Protein 4ZV5 (pdb70)

Organism: Mouse mammary tumor virus (strain C3H) (NCBI:txid11759)

Foldseek 3Di:
DDDPCVCQVVQLVVLQVLQVVVVDGDDSVLSSLLVVLLCVQPVCPVVPHDLALVVLVVSVVSSVVVCVVPNPVVHDPCNVVSSVSSNVSRD/DPDPCPCLVVQLVVLQVLQVVVVDHDPSVLSSLLVVLLCVQPVCCVVPHDLAQVSLVVSVVSSVVCCVVPNPVVHDPCNVVSSVVSNVSRD

Structure (mmCIF, N/CA/C/O backbone):
data_4ZV5
#
_entry.id   4ZV5
#
_cell.length_a   61.927
_cell.length_b   61.927
_cell.length_c   90.054
_cell.angle_alpha   90.000
_cell.angle_beta   90.000
_cell.angle_gamma   120.000
#
_symmetry.space_group_name_H-M   'P 31 2 1'
#
loop_
_entity.id
_entity.type
_entity.pdbx_description
1 polymer 'Matrix protein p10'
2 non-polymer 'MYRISTIC ACID'
3 water water
#
loop_
_atom_site.group_PDB
_atom_site.id
_atom_site.type_symbol
_atom_site.label_atom_id
_atom_site.label_alt_id
_atom_site.label_comp_id
_atom_site.label_asym_id
_atom_site.label_entity_id
_atom_site.label_seq_id
_atom_site.pdbx_PDB_ins_code
_atom_site.Cartn_x
_atom_site.Cartn_y
_atom_site.Cartn_z
_atom_site.occupancy
_atom_site.B_iso_or_equiv
_atom_site.auth_seq_id
_atom_site.auth_comp_id
_atom_site.auth_asym_id
_atom_site.auth_atom_id
_atom_site.pdbx_PDB_model_num
ATOM 1 N N . GLY A 1 1 ? 15.177 3.771 30.973 1.00 31.84 2 GLY A N 1
ATOM 2 C CA . GLY A 1 1 ? 14.017 3.033 30.387 1.00 33.47 2 GLY A CA 1
ATOM 3 C C . GLY A 1 1 ? 12.847 3.180 31.336 1.00 33.18 2 GLY A C 1
ATOM 4 O O . GLY A 1 1 ? 13.025 3.132 32.556 1.00 35.29 2 GLY A O 1
ATOM 5 N N . VAL A 1 2 ? 11.651 3.405 30.801 1.00 34.96 3 VAL A N 1
ATOM 6 C CA . VAL A 1 2 ? 10.513 3.690 31.684 1.00 37.89 3 VAL A CA 1
ATOM 7 C C . VAL A 1 2 ? 9.907 2.434 32.290 1.00 41.42 3 VAL A C 1
ATOM 8 O O . VAL A 1 2 ? 10.057 1.332 31.752 1.00 40.74 3 VAL A O 1
ATOM 12 N N . SER A 1 3 ? 9.227 2.641 33.414 1.00 40.85 4 SER A N 1
ATOM 13 C CA . SER A 1 3 ? 8.654 1.589 34.228 1.00 41.90 4 SER A CA 1
ATOM 14 C C . SER A 1 3 ? 7.971 2.359 35.348 1.00 41.58 4 SER A C 1
ATOM 15 O O . SER A 1 3 ? 8.645 2.943 36.200 1.00 39.20 4 SER A O 1
ATOM 18 N N . GLY A 1 4 ? 6.640 2.407 35.324 1.00 41.40 5 GLY A N 1
ATOM 19 C CA . GLY A 1 4 ? 5.863 3.025 36.404 1.00 41.28 5 GLY A CA 1
ATOM 20 C C . GLY A 1 4 ? 6.205 4.487 36.652 1.00 39.86 5 GLY A C 1
ATOM 21 O O . GLY A 1 4 ? 6.141 5.312 35.735 1.00 40.85 5 GLY A O 1
ATOM 22 N N . SER A 1 5 ? 6.576 4.788 37.895 1.00 35.42 6 SER A N 1
ATOM 23 C CA . SER A 1 5 ? 6.962 6.144 38.319 1.00 34.24 6 SER A CA 1
ATOM 24 C C . SER A 1 5 ? 8.443 6.523 38.075 1.00 31.90 6 SER A C 1
ATOM 25 O O . SER A 1 5 ? 8.882 7.619 38.501 1.00 31.31 6 SER A O 1
ATOM 27 N N . LYS A 1 6 ? 9.222 5.641 37.435 1.00 30.60 7 LYS A N 1
ATOM 28 C CA . LYS A 1 6 ? 10.663 5.914 37.211 1.00 27.75 7 LYS A CA 1
ATOM 29 C C . LYS A 1 6 ? 10.779 7.101 36.270 1.00 26.06 7 LYS A C 1
ATOM 30 O O . LYS A 1 6 ? 10.088 7.121 35.257 1.00 23.26 7 LYS A O 1
ATOM 36 N N . GLY A 1 7 ? 11.617 8.071 36.637 1.00 22.31 8 GLY A N 1
ATOM 37 C CA . GLY A 1 7 ? 11.788 9.283 35.845 1.00 22.13 8 GLY A CA 1
ATOM 38 C C . GLY A 1 7 ? 10.766 10.379 36.067 1.00 21.13 8 GLY A C 1
ATOM 39 O O . GLY A 1 7 ? 10.968 11.517 35.608 1.00 18.55 8 GLY A O 1
ATOM 40 N N . GLN A 1 8 ? 9.681 10.080 36.783 1.00 20.02 9 GLN A N 1
ATOM 41 C CA . GLN A 1 8 ? 8.599 11.036 36.936 1.00 20.23 9 GLN A CA 1
ATOM 42 C C . GLN A 1 8 ? 8.996 12.361 37.638 1.00 19.77 9 GLN A C 1
ATOM 43 O O . GLN A 1 8 ? 8.663 13.458 37.184 1.00 19.63 9 GLN A O 1
ATOM 49 N N . LYS A 1 9 ? 9.748 12.275 38.736 1.00 19.28 10 LYS A N 1
ATOM 50 C CA . LYS A 1 9 ? 10.159 13.471 39.438 1.00 19.28 10 LYS A CA 1
ATOM 51 C C . LYS A 1 9 ? 11.001 14.400 38.529 1.00 18.05 10 LYS A C 1
ATOM 52 O O . LYS A 1 9 ? 10.845 15.634 38.542 1.00 20.21 10 LYS A O 1
ATOM 58 N N . LEU A 1 10 ? 11.901 13.796 37.791 1.00 16.70 11 LEU A N 1
ATOM 59 C CA . LEU A 1 10 ? 12.827 14.573 36.964 1.00 17.89 11 LEU A CA 1
ATOM 60 C C . LEU A 1 10 ? 12.057 15.170 35.782 1.00 18.59 11 LEU A C 1
ATOM 61 O O . LEU A 1 10 ? 12.191 16.360 35.495 1.00 17.93 11 LEU A O 1
ATOM 66 N N . PHE A 1 11 ? 11.239 14.348 35.113 1.00 19.19 12 PHE A N 1
ATOM 67 C CA . PHE A 1 11 ? 10.398 14.892 34.032 1.00 19.19 12 PHE A CA 1
ATOM 68 C C . PHE A 1 11 ? 9.533 16.069 34.461 1.00 19.89 12 PHE A C 1
ATOM 69 O O . PHE A 1 11 ? 9.534 17.131 33.794 1.00 18.85 12 PHE A O 1
ATOM 77 N N . VAL A 1 12 ? 8.752 15.876 35.526 1.00 17.41 13 VAL A N 1
ATOM 78 C CA . VAL A 1 12 ? 7.931 16.934 36.078 1.00 18.47 13 VAL A CA 1
ATOM 79 C C . VAL A 1 12 ? 8.784 18.174 36.369 1.00 19.64 13 VAL A C 1
ATOM 80 O O . VAL A 1 12 ? 8.369 19.278 36.063 1.00 19.25 13 VAL A O 1
ATOM 84 N N . SER A 1 13 ? 9.970 18.000 36.969 1.00 19.17 14 SER A N 1
ATOM 85 C CA . SER A 1 13 ? 10.751 19.171 37.338 1.00 19.72 14 SER A CA 1
ATOM 86 C C . SER A 1 13 ? 11.233 19.953 36.116 1.00 17.81 14 SER A C 1
ATOM 87 O O . SER A 1 13 ? 11.196 21.183 36.134 1.00 19.45 14 SER A O 1
ATOM 90 N N . VAL A 1 14 ? 11.612 19.237 35.059 1.00 17.18 15 VAL A N 1
ATOM 91 C CA . VAL A 1 14 ? 12.015 19.906 33.831 1.00 17.91 15 VAL A CA 1
ATOM 92 C C . VAL A 1 14 ? 10.824 20.558 33.119 1.00 17.95 15 VAL A C 1
ATOM 93 O O . VAL A 1 14 ? 10.882 21.729 32.698 1.00 17.92 15 VAL A O 1
ATOM 97 N N . LEU A 1 15 ? 9.697 19.856 33.075 1.00 17.68 16 LEU A N 1
ATOM 98 C CA . LEU A 1 15 ? 8.512 20.398 32.447 1.00 18.56 16 LEU A CA 1
ATOM 99 C C . LEU A 1 15 ? 8.078 21.716 33.120 1.00 19.43 16 LEU A C 1
ATOM 100 O O . LEU A 1 15 ? 7.829 22.712 32.460 1.00 19.10 16 LEU A O 1
ATOM 105 N N . GLN A 1 16 ? 8.041 21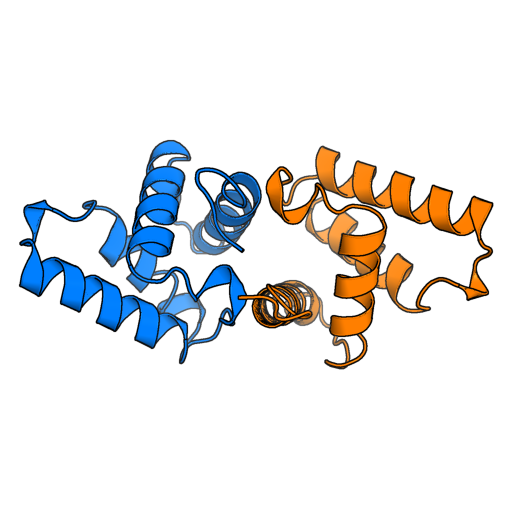.721 34.457 1.00 19.24 17 GLN A N 1
ATOM 106 C CA . GLN A 1 16 ? 7.598 22.879 35.224 1.00 20.32 17 GLN A CA 1
ATOM 107 C C . GLN A 1 16 ? 8.540 24.042 34.992 1.00 18.42 17 GLN A C 1
ATOM 108 O O . GLN A 1 16 ? 8.097 25.183 34.869 1.00 21.49 17 GLN A O 1
ATOM 114 N N . ARG A 1 17 ? 9.832 23.741 34.910 1.00 19.77 18 ARG A N 1
ATOM 115 C CA . ARG A 1 17 ? 10.822 24.775 34.711 1.00 20.56 18 ARG A CA 1
ATOM 116 C C . ARG A 1 17 ? 10.555 25.427 33.350 1.00 22.50 18 ARG A C 1
ATOM 117 O O . ARG A 1 17 ? 10.495 26.658 33.232 1.00 23.04 18 ARG A O 1
ATOM 125 N N . LEU A 1 18 ? 10.359 24.597 32.332 1.00 20.72 19 LEU A N 1
ATOM 126 C CA . LEU A 1 18 ? 10.194 25.129 30.965 1.00 20.84 19 LEU A CA 1
ATOM 127 C C . LEU A 1 18 ? 8.940 25.956 30.776 1.00 21.27 19 LEU A C 1
ATOM 128 O O . LEU A 1 18 ? 8.989 27.033 30.172 1.00 23.14 19 LEU A O 1
ATOM 133 N N . LEU A 1 19 ? 7.835 25.495 31.322 1.00 20.23 20 LEU A N 1
ATOM 134 C CA . LEU A 1 19 ? 6.570 26.175 31.150 1.00 21.23 20 LEU A CA 1
ATOM 135 C C . LEU A 1 19 ? 6.501 27.436 31.961 1.00 23.63 20 LEU A C 1
ATOM 136 O O . LEU A 1 19 ? 5.942 28.448 31.476 1.00 23.53 20 LEU A O 1
ATOM 141 N N . SER A 1 20 ? 7.094 27.399 33.165 1.00 24.02 21 SER A N 1
ATOM 142 C CA . SER A 1 20 ? 7.037 28.539 34.087 1.00 25.67 21 SER A CA 1
ATOM 143 C C . SER A 1 20 ? 7.733 29.744 33.512 1.00 27.77 21 SER A C 1
ATOM 144 O O . SER A 1 20 ? 7.298 30.872 33.738 1.00 27.98 21 SER A O 1
ATOM 147 N N . GLU A 1 21 ? 8.786 29.508 32.740 1.00 27.67 22 GLU A N 1
ATOM 148 C CA . GLU A 1 21 ? 9.519 30.594 32.117 1.00 28.49 22 GLU A CA 1
ATOM 149 C C . GLU A 1 21 ? 8.703 31.332 31.057 1.00 29.16 22 GLU A C 1
ATOM 150 O O . GLU A 1 21 ? 9.080 32.442 30.676 1.00 28.63 22 GLU A O 1
ATOM 156 N N . ARG A 1 22 ? 7.606 30.721 30.598 1.00 27.51 23 ARG A N 1
ATOM 157 C CA A ARG A 1 22 ? 6.691 31.341 29.623 0.50 28.27 23 ARG A CA 1
ATOM 158 C CA B ARG A 1 22 ? 6.705 31.366 29.628 0.50 28.52 23 ARG A CA 1
ATOM 159 C C . ARG A 1 22 ? 5.433 31.862 30.322 1.00 27.11 23 ARG A C 1
ATOM 160 O O . ARG A 1 22 ? 4.470 32.258 29.652 1.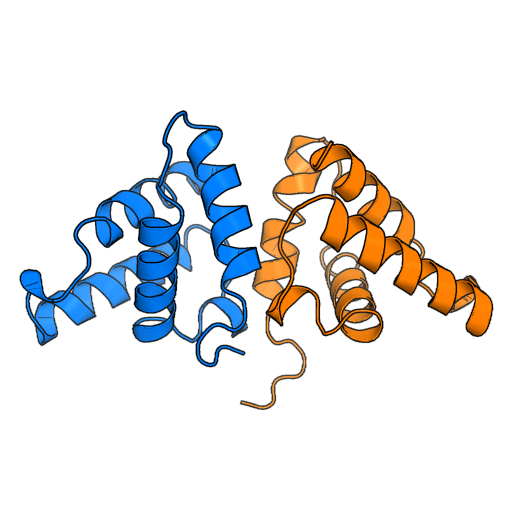00 28.70 23 ARG A O 1
ATOM 175 N N . GLY A 1 23 ? 5.425 31.808 31.656 1.00 25.52 24 GLY A N 1
ATOM 176 C CA . GLY A 1 23 ? 4.309 32.270 32.498 1.00 25.43 24 GLY A CA 1
ATOM 177 C C . GLY A 1 23 ? 3.157 31.301 32.616 1.00 25.71 24 GLY A C 1
ATOM 178 O O . GLY A 1 23 ? 2.034 31.676 32.969 1.00 25.75 24 GLY A O 1
ATOM 179 N N . LEU A 1 24 ? 3.406 30.034 32.273 1.00 24.34 25 LEU A N 1
ATOM 180 C CA . LEU A 1 24 ? 2.364 29.039 32.359 1.00 24.87 25 LEU A CA 1
ATOM 181 C C . LEU A 1 24 ? 2.752 28.022 33.435 1.00 25.16 25 LEU A C 1
ATOM 182 O O . LEU A 1 24 ? 3.879 27.532 33.479 1.00 27.62 25 LEU A O 1
ATOM 187 N N . HIS A 1 25 ? 1.837 27.822 34.365 1.00 22.32 26 HIS A N 1
ATOM 188 C CA . HIS A 1 25 ? 2.081 26.938 35.491 1.00 22.30 26 HIS A CA 1
ATOM 189 C C . HIS A 1 25 ? 1.167 25.778 35.433 1.00 21.37 26 HIS A C 1
ATOM 190 O O . HIS A 1 25 ? -0.004 25.889 35.065 1.00 20.47 26 HIS A O 1
ATOM 197 N N . VAL A 1 26 ? 1.735 24.614 35.767 1.00 21.25 27 VAL A N 1
ATOM 198 C CA . VAL A 1 26 ? 0.982 23.390 35.790 1.00 22.46 27 VAL A CA 1
ATOM 199 C C . VAL A 1 26 ? 1.080 22.826 37.204 1.00 21.17 27 VAL A C 1
ATOM 200 O O . VAL A 1 26 ? 2.173 22.839 37.796 1.00 23.47 27 VAL A O 1
ATOM 204 N N . LYS A 1 27 ? -0.063 22.425 37.740 1.00 19.27 28 LYS A N 1
ATOM 205 C CA . LYS A 1 27 ? -0.087 21.636 38.995 1.00 19.35 28 LYS A CA 1
ATOM 206 C C . LYS A 1 27 ? 0.819 20.413 38.887 1.00 19.90 28 LYS A C 1
ATOM 207 O O . LYS A 1 27 ? 0.862 19.707 37.888 1.00 19.40 28 LYS A O 1
ATOM 213 N N . GLU A 1 28 ? 1.519 20.110 39.974 1.00 19.56 29 GLU A N 1
ATOM 214 C CA . GLU A 1 28 ? 2.288 18.875 39.980 1.00 17.85 29 GLU A CA 1
ATOM 215 C C . GLU A 1 28 ? 1.432 17.656 39.619 1.00 17.89 29 GLU A C 1
ATOM 216 O O . GLU A 1 28 ? 1.859 16.848 38.819 1.00 17.46 29 GLU A O 1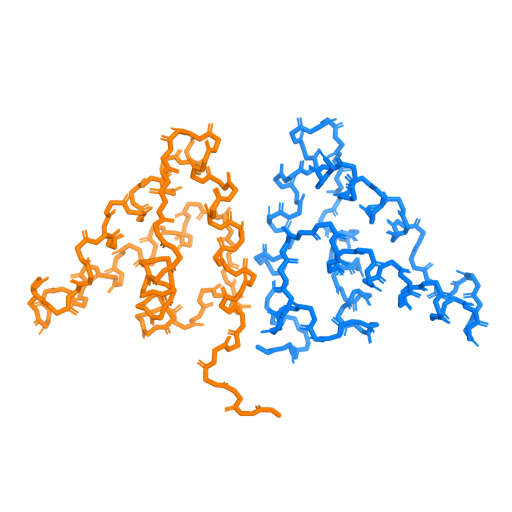
ATOM 222 N N . SER A 1 29 ? 0.224 17.515 40.178 1.00 18.67 30 SER A N 1
ATOM 223 C CA . SER A 1 29 ? -0.629 16.345 39.875 1.00 20.63 30 SER A CA 1
ATOM 224 C C . SER A 1 29 ? -0.958 16.263 38.371 1.00 19.35 30 SER A C 1
ATOM 225 O O . SER A 1 29 ? -0.946 15.191 37.748 1.00 21.27 30 SER A O 1
ATOM 228 N N . SER A 1 30 ? -1.147 17.431 37.756 1.00 19.03 31 SER A N 1
ATOM 229 C CA . SER A 1 30 ? -1.448 17.442 36.310 1.00 18.60 31 SER A CA 1
ATOM 230 C C . SER A 1 30 ? -0.219 17.080 35.502 1.00 16.60 31 SER A C 1
ATOM 231 O O . SER A 1 30 ? -0.324 16.429 34.447 1.00 17.51 31 SER A O 1
ATOM 234 N N . ALA A 1 31 ? 0.959 17.534 35.960 1.00 16.14 32 ALA A N 1
ATOM 235 C CA . ALA A 1 31 ? 2.175 17.211 35.263 1.00 16.76 32 ALA A CA 1
ATOM 236 C C . ALA A 1 31 ? 2.491 15.718 35.369 1.00 16.26 32 ALA A C 1
ATOM 237 O O . ALA A 1 31 ? 2.981 15.128 34.414 1.00 16.49 32 ALA A O 1
ATOM 239 N N . ILE A 1 32 ? 2.175 15.113 36.522 1.00 16.86 33 ILE A N 1
ATOM 240 C CA . ILE A 1 32 ? 2.352 13.648 36.675 1.00 16.48 33 ILE A CA 1
ATOM 241 C C . ILE A 1 32 ? 1.448 12.871 35.709 1.00 16.45 33 ILE A C 1
ATOM 242 O O . ILE A 1 32 ? 1.898 11.958 34.988 1.00 15.58 33 ILE A O 1
ATOM 247 N N . GLU A 1 33 ? 0.197 13.280 35.651 1.00 16.43 34 GLU A N 1
ATOM 248 C CA . GLU A 1 33 ? -0.743 12.631 34.742 1.00 17.83 34 GLU A CA 1
ATOM 249 C C . GLU A 1 33 ? -0.266 12.778 33.294 1.00 17.28 34 GLU A C 1
ATOM 250 O O . GLU A 1 33 ? -0.358 11.856 32.474 1.00 18.94 34 GLU A O 1
ATOM 256 N N . PHE A 1 34 ? 0.248 13.956 32.950 1.00 16.35 35 PHE A N 1
ATOM 257 C CA . PHE A 1 34 ? 0.812 14.129 31.614 1.00 16.19 35 PHE A CA 1
ATOM 258 C C . PHE A 1 34 ? 1.988 13.165 31.334 1.00 16.14 35 PHE A C 1
ATOM 259 O O . PHE A 1 34 ? 2.074 12.505 30.286 1.00 16.06 35 PHE A O 1
ATOM 267 N N . TYR A 1 35 ? 2.927 13.083 32.272 1.00 15.98 36 TYR A N 1
ATOM 268 C CA . TYR A 1 35 ? 4.017 12.145 32.149 1.00 16.09 36 TYR A CA 1
ATOM 269 C C . TYR A 1 35 ? 3.548 10.710 31.932 1.00 15.45 36 TYR A C 1
ATOM 270 O O . TYR A 1 35 ? 4.013 10.035 31.003 1.00 14.75 36 TYR A O 1
ATOM 279 N N . GLN A 1 36 ? 2.628 10.278 32.792 1.00 16.71 37 GLN A N 1
ATOM 280 C CA . GLN A 1 36 ? 2.120 8.910 32.672 1.00 19.36 37 GLN A CA 1
ATOM 281 C C . GLN A 1 36 ? 1.479 8.692 31.287 1.00 18.20 37 GLN A C 1
ATOM 282 O O . GLN A 1 36 ? 1.709 7.643 30.668 1.00 20.46 37 GLN A O 1
ATOM 288 N N . PHE A 1 37 ? 0.788 9.706 30.753 1.00 17.46 38 PHE A N 1
ATOM 289 C CA . PHE A 1 37 ? 0.179 9.600 29.423 1.00 17.89 38 PHE A CA 1
ATOM 290 C C . PHE A 1 37 ? 1.237 9.522 28.320 1.00 16.95 38 PHE A C 1
ATOM 291 O O . PHE A 1 37 ? 1.215 8.666 27.441 1.00 16.53 38 PHE A O 1
ATOM 299 N N . LEU A 1 38 ? 2.242 10.393 28.414 1.00 16.86 39 LEU A N 1
ATOM 300 C CA . LEU A 1 38 ? 3.322 10.390 27.466 1.00 17.37 39 LEU A CA 1
ATOM 301 C C . LEU A 1 38 ? 4.060 9.052 27.385 1.00 18.33 39 LEU A C 1
ATOM 302 O O . LEU A 1 38 ? 4.398 8.602 26.298 1.00 17.65 39 LEU A O 1
ATOM 307 N N . ILE A 1 39 ? 4.351 8.450 28.541 1.00 18.18 40 ILE A N 1
ATOM 308 C CA . ILE A 1 39 ? 5.160 7.220 28.517 1.00 20.21 40 ILE A CA 1
ATOM 309 C C . ILE A 1 39 ? 4.296 6.054 28.068 1.00 22.42 40 ILE A C 1
ATOM 310 O O . ILE A 1 39 ? 4.827 5.047 27.580 1.00 23.73 40 ILE A O 1
ATOM 315 N N . LYS A 1 40 ? 2.978 6.209 28.219 1.00 20.58 41 LYS A N 1
ATOM 316 C CA . LYS A 1 40 ? 2.024 5.213 27.703 1.00 22.45 41 LYS A CA 1
ATOM 317 C C . LYS A 1 40 ? 1.994 5.182 26.179 1.00 23.07 41 LYS A C 1
ATOM 318 O O . LYS A 1 40 ? 2.062 4.102 25.575 1.00 25.22 41 LYS A O 1
ATOM 324 N N . VAL A 1 41 ? 1.916 6.360 25.560 1.00 21.32 42 VAL A N 1
ATOM 325 C CA . VAL A 1 41 ? 1.852 6.486 24.102 1.00 20.25 42 VAL A CA 1
ATOM 326 C C . VAL A 1 41 ? 3.210 6.423 23.386 1.00 22.01 42 VAL A C 1
ATOM 327 O O . VAL A 1 41 ? 3.326 5.895 22.292 1.00 21.90 42 VAL A O 1
ATOM 331 N N . SER A 1 42 ? 4.248 6.943 24.047 1.00 20.78 43 SER A N 1
ATOM 332 C CA . SER A 1 42 ? 5.550 7.159 23.447 1.00 20.26 43 SER A CA 1
ATOM 333 C C . SER A 1 42 ? 6.660 6.694 24.389 1.00 20.42 43 SER A C 1
ATOM 334 O O . SER A 1 42 ? 7.504 7.492 24.807 1.00 20.14 43 SER A O 1
ATOM 337 N N . PRO A 1 43 ? 6.694 5.383 24.718 1.00 20.55 44 PRO A N 1
ATOM 338 C CA . PRO A 1 43 ? 7.694 4.951 25.681 1.00 21.92 44 PRO A CA 1
ATOM 339 C C . PRO A 1 43 ? 9.129 5.062 25.162 1.00 22.72 44 PRO A C 1
ATOM 340 O O . PRO A 1 43 ? 10.055 5.177 25.983 1.00 24.82 44 PRO A O 1
ATOM 344 N N . TRP A 1 44 ? 9.307 5.109 23.839 1.00 22.16 45 TRP A N 1
ATOM 345 C CA . TRP A 1 44 ? 10.597 5.349 23.244 1.00 20.26 45 TRP A CA 1
ATOM 346 C C . TRP A 1 44 ? 11.168 6.714 23.612 1.00 20.43 45 TRP A C 1
ATOM 347 O O . TRP A 1 44 ? 12.381 6.945 23.453 1.00 20.45 45 TRP A O 1
ATOM 358 N N . PHE A 1 45 ? 10.313 7.651 24.056 1.00 18.36 46 PHE A N 1
ATOM 359 C CA . PHE A 1 45 ? 10.769 9.055 24.148 1.00 18.49 46 PHE A CA 1
ATOM 360 C C . PHE A 1 45 ? 11.877 9.263 25.204 1.00 19.00 46 PHE A C 1
ATOM 361 O O . PHE A 1 45 ? 12.924 9.836 24.861 1.00 20.08 46 PHE A O 1
ATOM 369 N N . PRO A 1 46 ? 11.682 8.794 26.461 1.00 20.81 47 PRO A N 1
ATOM 370 C CA . PRO A 1 46 ? 12.817 9.004 27.400 1.00 21.21 47 PRO A CA 1
ATOM 371 C C . PRO A 1 46 ? 14.064 8.240 26.968 1.00 24.73 47 PRO A C 1
ATOM 372 O O . PRO A 1 46 ? 15.194 8.744 27.070 1.00 23.86 47 PRO A O 1
ATOM 376 N N . GLU A 1 47 ? 13.851 7.061 26.409 1.00 23.72 48 GLU A N 1
ATOM 377 C CA . GLU A 1 47 ? 14.915 6.144 26.076 1.00 25.69 48 GLU A CA 1
ATOM 378 C C . GLU A 1 47 ? 15.748 6.547 24.858 1.00 23.21 48 GLU A C 1
ATOM 379 O O . GLU A 1 47 ? 16.989 6.464 24.897 1.00 24.58 48 GLU A O 1
ATOM 385 N N . GLU A 1 48 ? 15.072 6.940 23.772 1.00 23.33 49 GLU A N 1
ATOM 386 C CA . GLU A 1 48 ? 15.737 7.184 22.490 1.00 22.31 49 GLU A CA 1
ATOM 387 C C . GLU A 1 48 ? 15.514 8.590 21.960 1.00 20.81 49 GLU A C 1
ATOM 388 O O . GLU A 1 48 ? 16.137 8.989 20.964 1.00 19.85 49 GLU A O 1
ATOM 394 N N . GLY A 1 49 ? 14.553 9.299 22.545 1.00 18.15 50 GLY A N 1
ATOM 395 C CA . GLY A 1 49 ? 14.182 10.629 22.026 1.00 18.14 50 GLY A CA 1
ATOM 396 C C . GLY A 1 49 ? 15.056 11.794 22.488 1.00 17.98 50 GLY A C 1
ATOM 397 O O . GLY A 1 49 ? 15.838 11.699 23.469 1.00 20.07 50 GLY A O 1
ATOM 398 N N . GLY A 1 50 ? 14.947 12.914 21.762 1.00 17.67 51 GLY A N 1
ATOM 399 C CA . GLY A 1 50 ? 15.580 14.161 22.186 1.00 18.96 51 GLY A CA 1
ATOM 400 C C . GLY A 1 50 ? 14.511 15.222 22.425 1.00 18.85 51 GLY A C 1
ATOM 401 O O . GLY A 1 50 ? 13.410 15.130 21.849 1.00 18.23 51 GLY A O 1
ATOM 402 N N . LEU A 1 51 ? 14.848 16.254 23.215 1.00 17.71 52 LEU A N 1
ATOM 403 C CA . LEU A 1 51 ? 13.971 17.398 23.388 1.00 18.51 52 LEU A CA 1
ATOM 404 C C . LEU A 1 51 ? 14.231 18.317 22.215 1.00 17.09 52 LEU A C 1
ATOM 405 O O . LEU A 1 51 ? 15.022 19.268 22.297 1.00 20.05 52 LEU A O 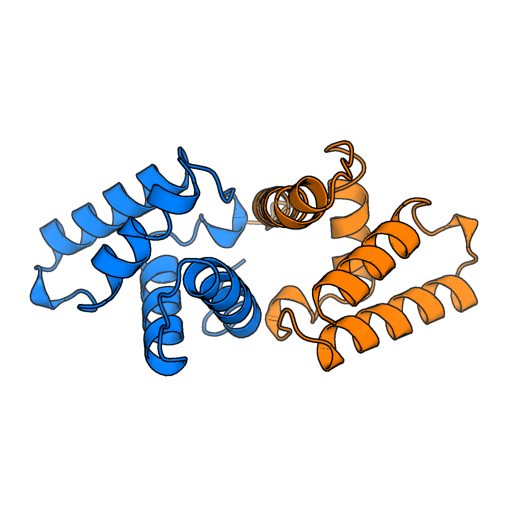1
ATOM 410 N N . ASN A 1 52 ? 13.649 17.955 21.073 1.00 15.82 53 ASN A N 1
ATOM 411 C CA . ASN A 1 52 ? 13.823 18.687 19.843 1.00 16.17 53 ASN A CA 1
ATOM 412 C C . ASN A 1 52 ? 12.483 18.635 19.117 1.00 17.68 53 ASN A C 1
ATOM 413 O O . ASN A 1 52 ? 11.621 17.833 19.472 1.00 16.04 53 ASN A O 1
ATOM 418 N N . LEU A 1 53 ? 12.301 19.524 18.153 1.00 16.96 54 LEU A N 1
ATOM 419 C CA . LEU A 1 53 ? 10.974 19.697 17.533 1.00 18.20 54 LEU A CA 1
ATOM 420 C C . LEU A 1 53 ? 10.528 18.455 16.768 1.00 18.91 54 LEU A C 1
ATOM 421 O O . LEU A 1 53 ? 9.346 18.088 16.844 1.00 19.58 54 LEU A O 1
ATOM 426 N N . GLN A 1 54 ? 11.461 17.794 16.086 1.00 19.15 55 GLN A N 1
ATOM 427 C CA A GLN A 1 54 ? 11.179 16.560 15.324 0.50 20.06 55 GLN A CA 1
ATOM 428 C CA B GLN A 1 54 ? 11.165 16.613 15.327 0.50 19.87 55 GLN A CA 1
ATOM 429 C C . GLN A 1 54 ? 10.587 15.469 16.207 1.00 19.81 55 GLN A C 1
ATOM 430 O O . GLN A 1 54 ? 9.485 14.955 1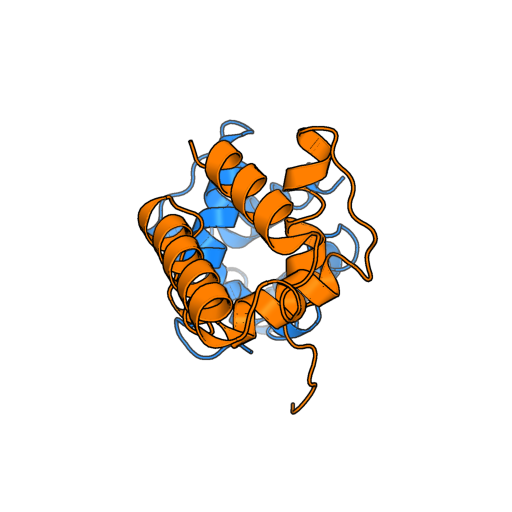5.934 1.00 19.93 55 GLN A O 1
ATOM 441 N N . ASP A 1 55 ? 11.301 15.108 17.270 1.00 18.31 56 ASP A N 1
ATOM 442 C CA . ASP A 1 55 ? 10.826 14.041 18.166 1.00 17.06 56 ASP A CA 1
ATOM 443 C C . ASP A 1 55 ? 9.529 14.464 18.896 1.00 17.07 56 ASP A C 1
ATOM 444 O O . ASP A 1 55 ? 8.632 13.645 19.124 1.00 14.53 56 ASP A O 1
ATOM 449 N N . TRP A 1 56 ? 9.410 15.731 19.245 1.00 16.60 57 TRP A N 1
ATOM 450 C CA . TRP A 1 56 ? 8.208 16.213 19.938 1.00 15.02 57 TRP A CA 1
ATOM 451 C C . TRP A 1 56 ? 7.005 16.151 19.010 1.00 16.12 57 TRP A C 1
ATOM 452 O O . TRP A 1 56 ? 5.893 15.832 19.455 1.00 16.43 57 TRP A O 1
ATOM 463 N N . LYS A 1 57 ? 7.224 16.420 17.740 1.00 17.60 58 LYS A N 1
ATOM 464 C CA . LYS A 1 57 ? 6.143 16.296 16.721 1.00 18.64 58 LYS A CA 1
ATOM 465 C C . LYS A 1 57 ? 5.696 14.847 16.621 1.00 18.92 58 LYS A C 1
ATOM 466 O O . LYS A 1 57 ? 4.488 14.580 16.534 1.00 18.68 58 LYS A O 1
ATOM 472 N N . ARG A 1 58 ? 6.638 13.920 16.674 1.00 17.85 59 ARG A N 1
ATOM 473 C CA . ARG A 1 58 ? 6.312 12.487 16.671 1.00 17.84 59 ARG A CA 1
ATOM 474 C C . ARG A 1 58 ? 5.451 12.121 17.870 1.00 18.36 59 ARG A C 1
ATOM 475 O O . ARG A 1 58 ? 4.401 11.444 17.722 1.00 17.09 59 ARG A O 1
ATOM 483 N N . VAL A 1 59 ? 5.832 12.599 19.061 1.00 16.67 60 VAL A N 1
ATOM 484 C CA . VAL A 1 59 ? 5.015 12.389 20.244 1.00 16.48 60 VAL A CA 1
ATOM 485 C C . VAL A 1 59 ? 3.561 12.891 20.021 1.00 16.70 60 VAL A C 1
ATOM 486 O O . VAL A 1 59 ? 2.610 12.196 20.353 1.00 17.28 60 VAL A O 1
ATOM 490 N N . GLY A 1 60 ? 3.425 14.109 19.501 1.00 17.80 61 GLY A N 1
ATOM 491 C CA . GLY A 1 60 ? 2.115 14.676 19.117 1.00 18.76 61 GLY A CA 1
ATOM 492 C C . GLY A 1 60 ? 1.313 13.741 18.215 1.00 18.32 61 GLY A C 1
ATOM 493 O O . GLY A 1 60 ? 0.126 13.493 18.491 1.00 18.07 61 GLY A O 1
ATOM 494 N N . ARG A 1 61 ? 1.962 13.209 17.177 1.00 17.69 62 ARG A N 1
ATOM 495 C CA . ARG A 1 61 ? 1.235 12.324 16.226 1.00 18.31 62 ARG A CA 1
ATOM 496 C C . ARG A 1 61 ? 0.772 11.080 16.975 1.00 18.75 62 ARG A C 1
ATOM 497 O O . ARG A 1 61 ? -0.365 10.584 16.759 1.00 19.21 62 ARG A O 1
ATOM 505 N N . GLU A 1 62 ? 1.622 10.564 17.867 1.00 17.03 63 GLU A N 1
ATOM 506 C CA . GLU A 1 62 ? 1.301 9.365 18.609 1.00 17.81 63 GLU A CA 1
ATOM 507 C C . GLU A 1 62 ? 0.165 9.622 19.588 1.00 17.93 63 GLU A C 1
ATOM 508 O O . GLU A 1 62 ? -0.702 8.770 19.756 1.00 19.56 63 GLU A O 1
ATOM 514 N N . MET A 1 63 ? 0.120 10.821 20.188 1.00 18.35 64 MET A N 1
ATOM 515 C CA . MET A 1 63 ? -0.988 11.210 21.074 1.00 18.06 64 MET A CA 1
ATOM 516 C C . MET A 1 63 ? -2.289 11.279 20.277 1.00 19.58 64 MET A C 1
ATOM 517 O O . MET A 1 63 ? -3.312 10.828 20.762 1.00 20.39 64 MET A O 1
ATOM 522 N N . LYS A 1 64 ? -2.239 11.823 19.065 1.00 20.49 65 LYS A N 1
ATOM 523 C CA . LYS A 1 64 ? -3.455 11.950 18.254 1.00 22.77 65 LYS A CA 1
ATOM 524 C C . LYS A 1 64 ? -3.885 10.567 17.808 1.00 21.91 65 LYS A C 1
ATOM 525 O O . LYS A 1 64 ? -5.075 10.298 17.723 1.00 23.23 65 LYS A O 1
ATOM 531 N N . ARG A 1 65 ? -2.929 9.692 17.535 1.00 21.86 66 ARG A N 1
ATOM 532 C CA . ARG A 1 65 ? -3.258 8.309 17.158 1.00 21.63 66 ARG A CA 1
ATOM 533 C C . ARG A 1 65 ? -4.007 7.602 18.273 1.00 22.84 66 ARG A C 1
ATOM 534 O O . ARG A 1 65 ? -5.029 6.927 18.025 1.00 20.24 66 ARG A O 1
ATOM 542 N N . TYR A 1 66 ? -3.516 7.754 19.509 1.00 20.67 67 TYR A N 1
ATOM 543 C CA . TYR A 1 66 ? -4.183 7.223 20.676 1.00 20.23 67 TYR A CA 1
ATOM 544 C C . TYR A 1 66 ? -5.633 7.713 20.784 1.00 22.05 67 TYR A C 1
ATOM 545 O O . TYR A 1 66 ? -6.518 6.921 21.055 1.00 22.44 67 TYR A O 1
ATOM 554 N N . ALA A 1 67 ? -5.882 9.001 20.551 1.00 20.55 68 ALA A N 1
ATOM 555 C CA . ALA A 1 67 ? -7.229 9.559 20.634 1.00 21.24 68 ALA A CA 1
ATOM 556 C C . ALA A 1 67 ? -8.122 8.998 19.521 1.00 21.46 68 ALA A C 1
ATOM 557 O O . ALA A 1 67 ? -9.319 8.788 19.707 1.00 21.77 68 ALA A O 1
ATOM 559 N N . ALA A 1 68 ? -7.525 8.742 18.373 1.00 21.13 69 ALA A N 1
ATOM 560 C CA . ALA A 1 68 ? -8.307 8.210 17.248 1.00 22.00 69 ALA A CA 1
ATOM 561 C C . ALA A 1 68 ? -8.804 6.801 17.628 1.00 23.50 69 ALA A C 1
ATOM 562 O O . ALA A 1 68 ? -9.964 6.413 17.305 1.00 22.65 69 ALA A O 1
ATOM 564 N N . GLU A 1 69 ? -7.958 6.045 18.320 1.00 22.32 70 GLU A N 1
ATOM 565 C CA . GLU A 1 69 ? -8.227 4.634 18.621 1.00 24.21 70 GLU A CA 1
ATOM 566 C C . GLU A 1 69 ? -9.145 4.469 19.834 1.00 26.05 70 GLU A C 1
ATOM 567 O O . GLU A 1 69 ? -10.040 3.598 19.841 1.00 28.10 70 GLU A O 1
ATOM 569 N N . HIS A 1 70 ? -8.974 5.335 20.834 1.00 25.33 71 HIS A N 1
ATOM 570 C CA . HIS A 1 70 ? -9.671 5.209 22.119 1.00 25.24 71 HIS A CA 1
ATOM 571 C C . HIS A 1 70 ? -10.644 6.321 22.393 1.00 23.72 71 HIS A C 1
ATOM 572 O O . HIS A 1 70 ? -11.416 6.256 23.349 1.00 25.76 71 HIS A O 1
ATOM 579 N N . GLY A 1 71 ? -10.665 7.353 21.565 1.00 24.92 72 GLY A N 1
ATOM 580 C CA . GLY A 1 71 ? -11.645 8.429 21.764 1.00 26.16 72 GLY A CA 1
ATOM 581 C C . GLY A 1 71 ? -11.071 9.635 22.485 1.00 29.71 72 GLY A C 1
ATOM 582 O O . GLY A 1 71 ? -10.139 9.494 23.255 1.00 27.83 72 GLY A O 1
ATOM 583 N N . THR A 1 72 ? -11.615 10.822 22.220 1.00 37.01 73 THR A N 1
ATOM 584 C CA . THR A 1 72 ? -11.100 12.072 22.827 1.00 42.94 73 THR A CA 1
ATOM 585 C C . THR A 1 72 ? -11.117 12.081 24.362 1.00 44.08 73 THR A C 1
ATOM 586 O O . THR A 1 72 ? -10.171 12.565 25.002 1.00 44.09 73 THR A O 1
ATOM 590 N N . ASP A 1 73 ? -12.178 11.527 24.942 1.00 46.82 74 ASP A N 1
ATOM 591 C CA . ASP A 1 73 ? -12.389 11.513 26.393 1.00 48.02 74 ASP A CA 1
ATOM 592 C C . ASP A 1 73 ? -11.380 10.678 27.143 1.00 45.51 74 ASP A C 1
ATOM 593 O O . ASP A 1 73 ? -11.282 10.744 28.368 1.00 44.69 74 ASP A O 1
ATOM 598 N N . SER A 1 74 ? -10.630 9.887 26.396 1.00 40.13 75 SER A N 1
ATOM 599 C CA . SER A 1 74 ? -9.727 8.919 26.987 1.00 38.58 75 SER A CA 1
ATOM 600 C C . SER A 1 74 ? -8.421 9.597 27.419 1.00 39.40 75 SER A C 1
ATOM 601 O O . SER A 1 74 ? -7.675 9.068 28.256 1.00 43.44 75 SER A O 1
ATOM 604 N N . ILE A 1 75 ? -8.167 10.774 26.847 1.00 35.58 76 ILE A N 1
ATOM 605 C CA . ILE A 1 75 ? -6.905 11.474 27.082 1.00 31.44 76 ILE A CA 1
ATOM 606 C C . ILE A 1 75 ? -7.048 12.682 28.025 1.00 29.76 76 ILE A C 1
ATOM 607 O O . ILE A 1 75 ? -8.065 13.399 28.011 1.00 28.11 76 ILE A O 1
ATOM 612 N N . PRO A 1 76 ? -6.029 12.898 28.873 1.00 26.49 77 PRO A N 1
ATOM 613 C CA . PRO A 1 76 ? -6.078 13.964 29.864 1.00 23.93 77 PRO A CA 1
ATOM 614 C C . PRO A 1 76 ? -6.334 15.304 29.167 1.00 22.82 77 PRO A C 1
ATOM 615 O O . PRO A 1 76 ? -5.737 15.580 28.117 1.00 21.28 77 PRO A O 1
ATOM 619 N N . LYS A 1 77 ? -7.216 16.121 29.740 1.00 21.98 78 LYS A N 1
ATOM 620 C CA . LYS A 1 77 ? -7.559 17.417 29.129 1.00 21.32 78 LYS A CA 1
ATOM 621 C C . LYS A 1 77 ? -6.355 18.349 29.020 1.00 19.63 78 LYS A C 1
ATOM 622 O O . LYS A 1 77 ? -6.327 19.233 28.160 1.00 19.80 78 LYS A O 1
ATOM 626 N N . GLN A 1 78 ? -5.359 18.163 29.888 1.00 17.08 79 GLN A N 1
ATOM 627 C CA . GLN A 1 78 ? -4.175 18.997 29.827 1.00 16.28 79 GLN A CA 1
ATOM 628 C C . GLN A 1 78 ? -3.133 18.490 28.836 1.00 15.68 79 GLN A C 1
ATOM 629 O O . GLN A 1 78 ? -2.144 19.184 28.617 1.00 15.54 79 GLN A O 1
ATOM 635 N N . ALA A 1 79 ? -3.319 17.292 28.229 1.00 15.87 80 ALA A N 1
ATOM 636 C CA . ALA A 1 79 ? -2.227 16.705 27.427 1.00 16.83 80 ALA A CA 1
ATOM 637 C C . ALA A 1 79 ? -1.927 17.505 26.174 1.00 16.32 80 ALA A C 1
ATOM 638 O O . ALA A 1 79 ? -0.791 17.920 25.940 1.00 16.16 80 ALA A O 1
ATOM 640 N N . TYR A 1 80 ? -2.949 17.792 25.359 1.00 16.69 81 TYR A N 1
ATOM 641 C CA . TYR A 1 80 ? -2.676 18.537 24.139 1.00 18.19 81 TYR A CA 1
ATOM 642 C C . TYR A 1 80 ? -2.184 19.973 24.468 1.00 17.37 81 TYR A C 1
ATOM 643 O O . TYR A 1 80 ? -1.274 20.467 23.819 1.00 16.47 81 TYR A O 1
ATOM 652 N N . PRO A 1 81 ? -2.795 20.657 25.474 1.00 15.12 82 PRO A N 1
ATOM 653 C CA . PRO A 1 81 ? -2.316 22.015 25.779 1.00 16.01 82 PRO A CA 1
ATOM 654 C C . PRO A 1 81 ? -0.843 22.046 26.237 1.00 15.42 82 PRO A C 1
ATOM 655 O O . PRO A 1 81 ? -0.055 22.870 25.781 1.00 15.74 82 PRO A O 1
ATOM 659 N N . ILE A 1 82 ? -0.455 21.119 27.106 1.00 14.74 83 ILE A N 1
ATOM 660 C CA . ILE A 1 82 ? 0.946 21.048 27.500 1.00 15.43 83 ILE A CA 1
ATOM 661 C C . ILE A 1 82 ? 1.869 20.679 26.349 1.00 16.02 83 ILE A C 1
ATOM 662 O O . ILE A 1 82 ? 2.920 21.311 26.134 1.00 17.36 83 ILE A O 1
ATOM 667 N N . TRP A 1 83 ? 1.463 19.687 25.542 1.00 15.93 84 TRP A N 1
ATOM 668 C CA . TRP A 1 83 ? 2.223 19.343 24.348 1.00 17.32 84 TRP A CA 1
ATOM 669 C C . TRP A 1 83 ? 2.429 20.533 23.421 1.00 16.69 84 TRP A C 1
ATOM 670 O O . TRP A 1 83 ? 3.532 20.774 22.915 1.00 15.95 84 TRP A O 1
ATOM 681 N N . LEU A 1 84 ? 1.378 21.344 23.270 1.00 16.85 85 LEU A N 1
ATOM 682 C CA . LEU A 1 84 ? 1.435 22.464 22.345 1.00 17.84 85 LEU A CA 1
ATOM 683 C C . LEU A 1 84 ? 2.378 23.529 22.881 1.00 17.88 85 LEU A C 1
ATOM 684 O O . LEU A 1 84 ? 3.152 24.077 22.110 1.00 18.31 85 LEU A O 1
ATOM 689 N N . GLN A 1 85 ? 2.294 23.827 24.185 1.00 16.36 86 GLN A N 1
ATOM 690 C CA . GLN A 1 85 ? 3.224 24.831 24.769 1.00 17.89 86 GLN A CA 1
ATOM 691 C C . GLN A 1 85 ? 4.681 24.390 24.655 1.00 18.63 86 GLN A C 1
ATOM 692 O O . GLN A 1 85 ? 5.563 25.169 24.320 1.00 19.26 86 GLN A O 1
ATOM 698 N N . LEU A 1 86 ? 4.978 23.114 24.917 1.00 17.55 87 LEU A N 1
ATOM 699 C CA A LEU A 1 86 ? 6.351 22.643 24.697 0.50 18.88 87 LEU A CA 1
ATOM 700 C CA B LEU A 1 86 ? 6.349 22.636 24.685 0.50 19.86 87 LEU A CA 1
ATOM 701 C C . LEU A 1 86 ? 6.743 22.671 23.218 1.00 19.35 87 LEU A C 1
ATOM 702 O O . LEU A 1 86 ? 7.870 22.935 22.881 1.00 21.22 87 LEU A O 1
ATOM 711 N N . ARG A 1 87 ? 5.812 22.382 22.316 1.00 19.74 88 ARG A N 1
ATOM 712 C CA . ARG A 1 87 ? 6.157 22.491 20.907 1.00 21.54 88 ARG A CA 1
ATOM 713 C C . ARG A 1 87 ? 6.627 23.906 20.570 1.00 22.16 88 ARG A C 1
ATOM 714 O O . ARG A 1 87 ? 7.635 24.068 19.862 1.00 22.37 88 ARG A O 1
ATOM 722 N N . GLU A 1 88 ? 5.910 24.906 21.093 1.00 21.49 89 GLU A N 1
ATOM 723 C CA . GLU A 1 88 ? 6.247 26.302 20.831 1.00 24.18 89 GLU A CA 1
ATOM 724 C C . GLU A 1 88 ? 7.618 26.670 21.377 1.00 23.03 89 GLU A C 1
ATOM 725 O O . GLU A 1 88 ? 8.400 27.356 20.703 1.00 24.04 89 GLU A O 1
ATOM 731 N N . ILE A 1 89 ? 7.941 26.166 22.566 1.00 22.84 90 ILE A N 1
ATOM 732 C CA . ILE A 1 89 ? 9.269 26.386 23.175 1.00 22.08 90 ILE A CA 1
ATOM 733 C C . ILE A 1 89 ? 10.375 25.819 22.269 1.00 24.17 90 IL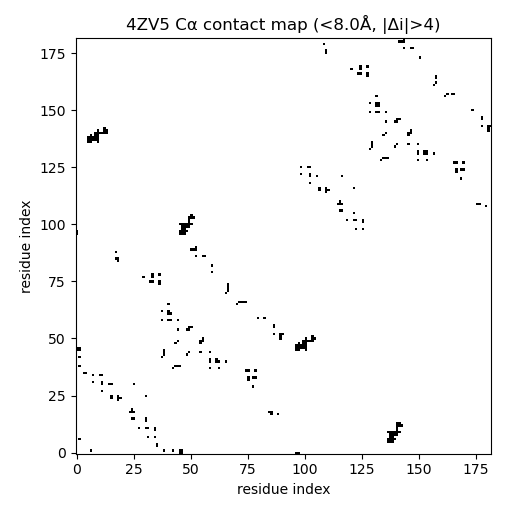E A C 1
ATOM 734 O O . ILE A 1 89 ? 11.472 26.390 22.136 1.00 24.24 90 ILE A O 1
ATOM 739 N N . LEU A 1 90 ? 10.064 24.730 21.577 1.00 22.67 91 LEU A N 1
ATOM 740 C CA . LEU A 1 90 ? 11.047 24.028 20.753 1.00 23.74 91 LEU A CA 1
ATOM 741 C C . LEU A 1 90 ? 11.156 24.588 19.330 1.00 29.47 91 LEU A C 1
ATOM 742 O O . LEU A 1 90 ? 11.944 24.081 18.507 1.00 28.82 91 LEU A O 1
ATOM 747 N N . THR A 1 91 ? 10.382 25.642 19.042 1.00 31.02 92 THR A N 1
ATOM 748 C CA . THR A 1 91 ? 10.378 26.251 17.704 1.00 35.08 92 THR A CA 1
ATOM 749 C C . THR A 1 91 ? 11.417 27.364 17.524 1.00 36.87 92 THR A C 1
ATOM 750 O O . THR A 1 91 ? 11.631 28.165 18.431 1.00 41.66 92 THR A O 1
ATOM 754 N N . GLY B 1 1 ? 14.732 -4.074 25.441 1.00 30.46 2 GLY B N 1
ATOM 755 C CA . GLY B 1 1 ? 15.868 -3.239 24.938 1.00 27.15 2 GLY B CA 1
ATOM 756 C C . GLY B 1 1 ? 17.050 -3.261 25.867 1.00 26.64 2 GLY B C 1
ATOM 757 O O . GLY B 1 1 ? 16.912 -3.027 27.073 1.00 27.69 2 GLY B O 1
ATOM 758 N N . VAL B 1 2 ? 18.229 -3.544 25.296 1.00 29.24 3 VAL B N 1
ATOM 759 C CA . VAL B 1 2 ? 19.493 -3.551 26.040 1.00 28.21 3 VAL B CA 1
ATOM 760 C C . VAL B 1 2 ? 20.491 -2.569 25.417 1.00 31.01 3 VAL B C 1
ATOM 761 O O . VAL B 1 2 ? 21.697 -2.777 25.453 1.00 31.92 3 VAL B O 1
ATOM 765 N N . SER B 1 3 ? 19.987 -1.497 24.826 1.00 30.11 4 SER B N 1
ATOM 766 C CA . SER B 1 3 ? 20.892 -0.409 24.406 1.00 32.70 4 SER B CA 1
ATOM 767 C C . SER B 1 3 ? 21.695 0.101 25.600 1.00 32.56 4 SER B C 1
ATOM 768 O O . SER B 1 3 ? 21.181 0.206 26.717 1.00 35.50 4 SER B O 1
ATOM 771 N N . GLY B 1 4 ? 22.968 0.397 25.371 1.00 34.05 5 GLY B N 1
ATOM 772 C CA . GLY B 1 4 ? 23.822 0.895 26.437 1.00 34.46 5 GLY B CA 1
ATOM 773 C C . GLY B 1 4 ? 23.720 2.406 26.577 1.00 38.32 5 GLY B C 1
ATOM 774 O O . GLY B 1 4 ? 24.283 2.988 27.504 1.00 41.67 5 GLY B O 1
ATOM 775 N N . SER B 1 5 ? 22.986 3.041 25.663 1.00 36.12 6 SER B N 1
ATOM 776 C CA . SER B 1 5 ? 22.863 4.502 25.641 1.00 34.14 6 SER B CA 1
ATOM 777 C C . SER B 1 5 ? 21.440 5.034 25.913 1.00 34.87 6 SER B C 1
ATOM 778 O O . SER B 1 5 ? 21.048 6.080 25.374 1.00 32.41 6 SER B O 1
ATOM 781 N N . LYS B 1 6 ? 20.680 4.335 26.760 1.00 33.09 7 LYS B N 1
ATOM 782 C CA . LYS B 1 6 ? 19.300 4.740 27.065 1.00 33.29 7 LYS B CA 1
ATOM 783 C C . LYS B 1 6 ? 19.236 6.080 27.793 1.00 33.45 7 LYS B C 1
ATOM 784 O O . LYS B 1 6 ? 19.800 6.239 28.880 1.00 32.59 7 LYS B O 1
ATOM 790 N N . GLY B 1 7 ? 18.543 7.047 27.196 1.00 29.00 8 GLY B N 1
ATOM 791 C CA . GLY B 1 7 ? 18.348 8.340 27.862 1.00 27.88 8 GLY B CA 1
ATOM 792 C C . GLY B 1 7 ? 19.379 9.375 27.498 1.00 25.37 8 GLY B C 1
ATOM 793 O O . GLY B 1 7 ? 19.221 10.561 27.784 1.00 25.28 8 GLY B O 1
ATOM 794 N N . GLN B 1 8 ? 20.429 8.925 26.834 1.00 23.78 9 GLN B N 1
ATOM 795 C CA . GLN B 1 8 ? 21.575 9.761 26.556 1.00 24.74 9 GLN B CA 1
ATOM 796 C C . GLN B 1 8 ? 21.214 10.921 25.635 1.00 23.47 9 GLN B C 1
ATOM 797 O O . GLN B 1 8 ? 21.603 12.045 25.897 1.00 22.14 9 GLN B O 1
ATOM 803 N N . LYS B 1 9 ? 20.450 10.646 24.583 1.00 23.59 10 LYS B N 1
ATOM 804 C CA . LYS B 1 9 ? 20.019 11.696 23.640 1.00 21.05 10 LYS B CA 1
ATOM 805 C C . LYS B 1 9 ? 19.158 12.763 24.355 1.00 20.77 10 LYS B C 1
ATOM 806 O O . LYS B 1 9 ? 19.316 13.992 24.146 1.00 19.01 10 LYS B O 1
ATOM 812 N N . LEU B 1 10 ? 18.254 12.305 25.213 1.00 18.58 11 LEU B N 1
ATOM 813 C CA . LEU B 1 10 ? 17.417 13.225 25.951 1.00 19.40 11 LEU B CA 1
ATOM 814 C C . LEU B 1 10 ? 18.274 14.052 26.898 1.00 18.41 11 LEU B C 1
ATOM 815 O O . LEU B 1 10 ? 18.145 15.295 26.958 1.00 18.18 11 LEU B O 1
ATOM 820 N N . PHE B 1 11 ? 19.196 13.391 27.605 1.00 19.47 12 PHE B N 1
ATOM 821 C CA . PHE B 1 11 ? 20.073 14.147 28.484 1.00 20.68 12 PHE B CA 1
ATOM 822 C C . PHE B 1 11 ? 20.906 15.207 27.790 1.00 20.56 12 PHE B C 1
ATOM 823 O O . PHE B 1 11 ? 20.931 16.354 28.246 1.00 19.86 12 PHE B O 1
ATOM 831 N N . VAL B 1 12 ? 21.591 14.826 26.721 1.00 18.65 13 VAL B N 1
ATOM 832 C CA . VAL B 1 12 ? 22.415 15.734 25.949 1.00 20.13 13 VAL B CA 1
ATOM 833 C C . VAL B 1 12 ? 21.529 16.908 25.528 1.00 18.88 13 VAL B C 1
ATOM 834 O O . VAL B 1 12 ? 21.923 18.067 25.703 1.00 19.75 13 VAL B O 1
ATOM 838 N N . SER B 1 13 ? 20.304 16.627 25.087 1.00 17.57 14 SER B N 1
ATOM 839 C CA . SER B 1 13 ? 19.458 17.711 24.546 1.00 17.39 14 SER B CA 1
ATOM 840 C C . SER B 1 13 ? 19.050 18.672 25.646 1.00 16.67 14 SER B C 1
ATOM 841 O O . SER B 1 13 ? 18.978 19.881 25.424 1.00 16.42 14 SER B O 1
ATOM 844 N N . VAL B 1 14 ? 18.704 18.174 26.829 1.00 15.47 15 VAL B N 1
ATOM 845 C CA . VAL B 1 14 ? 18.309 19.079 27.891 1.00 15.65 15 VAL B CA 1
ATOM 846 C C . VAL B 1 14 ? 19.537 19.837 28.442 1.00 15.66 15 VAL B C 1
ATOM 847 O O . VAL B 1 14 ? 19.459 21.021 28.722 1.00 16.89 15 VAL B O 1
ATOM 851 N N . LEU B 1 15 ? 20.652 19.134 28.632 1.00 16.90 16 LEU B N 1
ATOM 852 C CA . LEU B 1 15 ? 21.861 19.801 29.108 1.00 18.18 16 LEU B CA 1
ATOM 853 C C . LEU B 1 15 ? 22.253 20.914 28.137 1.00 18.10 16 LEU B C 1
ATOM 854 O O . LEU B 1 15 ? 22.620 22.036 28.548 1.00 17.97 16 LEU B O 1
ATOM 859 N N A GLN B 1 16 ? 22.196 20.629 26.850 0.50 18.59 17 GLN B N 1
ATOM 860 N N B GLN B 1 16 ? 22.184 20.612 26.837 0.50 18.98 17 GLN B N 1
ATOM 861 C CA A GLN B 1 16 ? 22.691 21.633 25.913 0.50 20.33 17 GLN B CA 1
ATOM 862 C CA B GLN B 1 16 ? 22.560 21.596 25.792 0.50 21.21 17 GLN B CA 1
ATOM 863 C C A GLN B 1 16 ? 21.749 22.865 25.874 0.50 19.36 17 GLN B C 1
ATOM 864 C C B GLN B 1 16 ? 21.748 22.856 25.941 0.50 19.59 17 GLN B C 1
ATOM 865 O O A GLN B 1 16 ? 22.219 24.001 25.690 0.50 19.84 17 GLN B O 1
ATOM 866 O O B GLN B 1 16 ? 22.280 23.975 25.889 0.50 20.13 17 GLN B O 1
ATOM 877 N N . ARG B 1 17 ? 20.449 22.668 26.096 1.00 18.85 18 ARG B N 1
ATOM 878 C CA . ARG B 1 17 ? 19.503 23.772 26.217 1.00 20.17 18 ARG B CA 1
ATOM 879 C C . ARG B 1 17 ? 19.850 24.627 27.429 1.00 20.15 18 ARG B C 1
ATOM 880 O O . ARG B 1 17 ? 20.010 25.858 27.307 1.00 20.34 18 ARG B O 1
ATOM 888 N N . LEU B 1 18 ? 20.007 23.976 28.586 1.00 18.45 19 LEU B N 1
ATOM 889 C CA . LEU B 1 18 ? 20.266 24.741 29.796 1.00 17.38 19 LEU B CA 1
ATOM 890 C C . LEU B 1 18 ? 21.582 25.486 29.751 1.00 17.43 19 LEU B C 1
ATOM 891 O O . LEU B 1 18 ? 21.660 26.613 30.238 1.00 18.05 19 LEU B O 1
ATOM 896 N N . LEU B 1 19 ? 22.629 24.861 29.214 1.00 16.93 20 LEU B N 1
ATOM 897 C CA . LEU B 1 19 ? 23.958 25.494 29.179 1.00 16.77 20 LEU B CA 1
ATOM 898 C C . LEU B 1 19 ? 24.014 26.595 28.140 1.00 19.40 20 LEU B C 1
ATOM 899 O O . LEU B 1 19 ? 24.636 27.633 28.361 1.00 18.48 20 LEU B O 1
ATOM 904 N N . SER B 1 20 ? 23.431 26.338 26.967 1.00 18.92 21 SER B N 1
ATOM 905 C CA . SER B 1 20 ? 23.487 27.365 25.892 1.00 22.06 21 SER B CA 1
ATOM 906 C C . SER B 1 20 ? 22.788 28.657 26.281 1.00 22.33 21 SER B C 1
ATOM 907 O O . SER B 1 20 ? 23.228 29.746 25.870 1.00 22.41 21 SER B O 1
ATOM 910 N N . GLU B 1 21 ? 21.759 28.618 27.109 1.00 21.91 22 GLU B N 1
ATOM 911 C CA . GLU B 1 21 ? 21.122 29.887 27.440 1.00 25.89 22 GLU B CA 1
ATOM 912 C C . GLU B 1 21 ? 21.929 30.672 28.483 1.00 25.39 22 GLU B C 1
ATOM 913 O O . GLU B 1 21 ? 21.590 31.827 28.789 1.00 27.47 22 GLU B O 1
ATOM 919 N N . ARG B 1 22 ? 22.987 30.045 29.003 1.00 23.35 23 ARG B N 1
ATOM 920 C CA . ARG B 1 22 ? 24.000 30.758 29.817 1.00 22.57 23 ARG B CA 1
ATOM 921 C C . ARG B 1 22 ? 25.281 31.051 29.032 1.00 21.71 23 ARG B C 1
ATOM 922 O O . ARG B 1 22 ? 26.312 31.398 29.622 1.00 18.54 23 ARG B O 1
ATOM 930 N N . GLY B 1 23 ? 25.250 30.820 27.711 1.00 21.16 24 GLY B N 1
ATOM 931 C CA . GLY B 1 23 ? 26.416 31.062 26.862 1.00 18.74 24 GLY B CA 1
ATOM 932 C C . GLY B 1 23 ? 27.527 30.021 26.834 1.00 18.80 24 GLY B C 1
ATOM 933 O O . GLY B 1 23 ? 28.661 30.294 26.409 1.00 19.90 24 GLY B O 1
ATOM 934 N N . LEU B 1 24 ? 27.241 28.836 27.379 1.00 16.90 25 LEU B N 1
ATOM 935 C CA . LEU B 1 24 ? 28.240 27.776 27.417 1.00 17.32 25 LEU B CA 1
ATOM 936 C C . LEU B 1 24 ? 27.831 26.596 26.551 1.00 18.15 25 LEU B C 1
ATOM 937 O O . LEU B 1 24 ? 26.680 26.196 26.523 1.00 20.13 25 LEU B O 1
ATOM 942 N N . HIS B 1 25 ? 28.814 26.070 25.817 1.00 18.46 26 HIS B N 1
ATOM 943 C CA . HIS B 1 25 ? 28.517 25.049 24.789 1.00 19.44 26 HIS B CA 1
ATOM 944 C C . HIS B 1 25 ? 29.420 23.902 24.983 1.00 20.07 26 HIS B C 1
ATOM 945 O O . HIS B 1 25 ? 30.615 24.061 25.157 1.00 18.20 26 HIS B O 1
ATOM 952 N N . VAL B 1 26 ? 28.828 22.703 25.018 1.00 20.45 27 VAL B N 1
ATOM 953 C CA . VAL B 1 26 ? 29.605 21.509 25.247 1.00 19.98 27 VAL B CA 1
ATOM 954 C C . VAL B 1 26 ? 29.535 20.663 23.962 1.00 16.91 27 VAL B C 1
ATOM 955 O O . VAL B 1 26 ? 28.443 20.493 23.446 1.00 19.68 27 VAL B O 1
ATOM 959 N N . LYS B 1 27 ? 30.661 20.107 23.523 1.00 18.33 28 LYS B N 1
ATOM 960 C CA . LYS B 1 27 ? 30.705 19.085 22.466 1.00 19.47 28 LYS B CA 1
ATOM 961 C C . LYS B 1 27 ? 29.766 17.929 22.823 1.00 18.35 28 LYS B C 1
ATOM 962 O O . LYS B 1 27 ? 29.719 17.524 23.988 1.00 18.83 28 LYS B O 1
ATOM 968 N N . GLU B 1 28 ? 29.003 17.445 21.841 1.00 17.64 29 GLU B N 1
ATOM 969 C CA . GLU B 1 28 ? 28.171 16.245 22.035 1.00 19.13 29 GLU B CA 1
ATOM 970 C C . GLU B 1 28 ? 28.911 15.107 22.766 1.00 18.99 29 GLU B C 1
ATOM 971 O O . GLU B 1 28 ? 28.402 14.583 23.782 1.00 17.69 29 GLU B O 1
ATOM 977 N N . SER B 1 29 ? 30.103 14.752 22.290 1.00 19.28 30 SER B N 1
ATOM 978 C CA . SER B 1 29 ? 30.876 13.671 22.922 1.00 19.66 30 SER B CA 1
ATOM 979 C C . SER B 1 29 ? 31.177 13.938 24.407 1.00 19.69 30 SER B C 1
ATOM 980 O O . SER B 1 29 ? 31.112 13.049 25.259 1.00 20.25 30 SER B O 1
ATOM 983 N N . SER B 1 30 ? 31.458 15.189 24.733 1.00 17.99 31 SER B N 1
ATOM 984 C CA A SER B 1 30 ? 31.691 15.593 26.114 0.50 17.43 31 SER B CA 1
ATOM 985 C CA B SER B 1 30 ? 31.698 15.590 26.102 0.50 17.96 31 SER B CA 1
ATOM 986 C C . SER B 1 30 ? 30.424 15.527 26.963 1.00 16.27 31 SER B C 1
ATOM 987 O O . SER B 1 30 ? 30.471 15.193 28.154 1.00 16.97 31 SER B O 1
ATOM 992 N N . ALA B 1 31 ? 29.269 15.844 26.369 1.00 15.77 32 ALA B N 1
ATOM 993 C CA . ALA B 1 31 ? 28.022 15.788 27.111 1.00 15.77 32 ALA B CA 1
ATOM 994 C C . ALA B 1 31 ? 27.658 14.305 27.371 1.00 15.89 32 ALA B C 1
ATOM 995 O O . ALA B 1 31 ? 27.175 13.972 28.448 1.00 16.03 32 ALA B O 1
ATOM 997 N N . ILE B 1 32 ? 27.925 13.451 26.381 1.00 16.67 33 ILE B N 1
ATOM 998 C CA . ILE B 1 32 ? 27.682 12.007 26.514 1.00 16.15 33 ILE B CA 1
ATOM 999 C C . ILE B 1 32 ? 28.596 11.463 27.637 1.00 16.70 33 ILE B C 1
ATOM 1000 O O . ILE B 1 32 ? 28.141 10.690 28.468 1.00 15.87 33 ILE B O 1
ATOM 1005 N N . GLU B 1 33 ? 29.873 11.850 27.637 1.00 18.63 34 GLU B N 1
ATOM 1006 C CA . GLU B 1 33 ? 30.817 11.382 28.682 1.00 19.06 34 GLU B CA 1
ATOM 1007 C C . GLU B 1 33 ? 30.351 11.814 30.079 1.00 20.29 34 GLU B C 1
ATOM 1008 O O . GLU B 1 33 ? 30.373 11.063 31.053 1.00 19.13 34 GLU B O 1
ATOM 1014 N N . PHE B 1 34 ? 29.816 13.020 30.162 1.00 15.69 35 PHE B N 1
ATOM 1015 C CA . PHE B 1 34 ? 29.256 13.461 31.403 1.00 15.68 35 PHE B CA 1
ATOM 1016 C C . PHE B 1 34 ? 28.049 12.627 31.844 1.00 16.81 35 PHE B C 1
ATOM 1017 O O . PHE B 1 34 ? 27.927 12.290 33.008 1.00 17.34 35 PHE B O 1
ATOM 1025 N N . TYR B 1 35 ? 27.136 12.336 30.918 1.00 16.42 36 TYR B N 1
ATOM 1026 C CA . TYR B 1 35 ? 25.966 11.527 31.241 1.00 15.74 36 TYR B CA 1
ATOM 1027 C C . TYR B 1 35 ? 26.406 10.155 31.776 1.00 18.11 36 TYR B C 1
ATOM 1028 O O . TYR B 1 35 ? 25.876 9.698 32.795 1.00 18.90 36 TYR B O 1
ATOM 1037 N N . GLN B 1 36 ? 27.335 9.531 31.080 1.00 17.77 37 GLN B N 1
ATOM 1038 C CA . GLN B 1 36 ? 27.763 8.174 31.479 1.00 18.63 37 GLN B CA 1
ATOM 1039 C C . GLN B 1 36 ? 28.404 8.192 32.854 1.00 19.00 37 GLN B C 1
ATOM 1040 O O . GLN B 1 36 ? 28.202 7.239 33.670 1.00 20.12 37 GLN B O 1
ATOM 1050 N N . PHE B 1 37 ? 29.170 9.254 33.132 1.00 18.06 38 PHE B N 1
ATOM 1051 C CA . PHE B 1 37 ? 29.759 9.455 34.462 1.00 18.28 38 PHE B CA 1
ATOM 1052 C C . PHE B 1 37 ? 28.665 9.657 35.495 1.00 18.76 38 PHE B C 1
ATOM 1053 O O . PHE B 1 37 ? 28.668 9.008 36.553 1.00 18.85 38 PHE B O 1
ATOM 1061 N N . LEU B 1 38 ? 27.684 10.531 35.197 1.00 17.64 39 LEU B N 1
ATOM 1062 C CA . LEU B 1 38 ? 26.553 10.754 36.098 1.00 18.08 39 LEU B CA 1
ATOM 1063 C C . LEU B 1 38 ? 25.814 9.472 36.456 1.00 18.24 39 LEU B C 1
ATOM 1064 O O . LEU B 1 38 ? 25.513 9.238 37.613 1.00 21.02 39 LEU B O 1
ATOM 1069 N N . ILE B 1 39 ? 25.490 8.640 35.478 1.00 18.46 40 ILE B N 1
ATOM 1070 C CA . ILE B 1 39 ? 24.677 7.471 35.790 1.00 20.67 40 ILE B CA 1
ATOM 1071 C C . ILE B 1 39 ? 25.542 6.386 36.436 1.00 21.59 40 ILE B C 1
ATOM 1072 O O . ILE B 1 39 ? 24.992 5.526 37.120 1.00 22.87 40 ILE B O 1
ATOM 1077 N N . LYS B 1 40 ? 26.865 6.457 36.257 1.00 21.27 41 LYS B N 1
ATOM 1078 C CA . LYS B 1 40 ? 27.783 5.553 36.967 1.00 23.75 41 LYS B CA 1
ATOM 1079 C C . LYS B 1 40 ? 27.804 5.854 38.454 1.00 23.52 41 LYS B C 1
ATOM 1080 O O . LYS B 1 40 ? 27.676 4.942 39.284 1.00 28.14 41 LYS B O 1
ATOM 1086 N N . VAL B 1 41 ? 27.974 7.131 38.794 1.00 22.36 42 VAL B N 1
ATOM 1087 C CA . VAL B 1 41 ? 28.157 7.552 40.158 1.00 21.15 42 VAL B CA 1
ATOM 1088 C C . VAL B 1 41 ? 26.817 7.660 40.873 1.00 22.22 42 VAL B C 1
ATOM 1089 O O . VAL B 1 41 ? 26.713 7.355 42.059 1.00 24.28 42 VAL B O 1
ATOM 1093 N N . SER B 1 42 ? 25.788 8.100 40.146 1.00 20.68 43 SER B N 1
ATOM 1094 C CA . SER B 1 42 ? 24.490 8.399 40.742 1.00 19.33 43 SER B CA 1
ATOM 1095 C C . SER B 1 42 ? 23.323 7.831 39.891 1.00 20.68 43 SER B C 1
ATOM 1096 O O . SER B 1 42 ? 22.499 8.609 39.391 1.00 20.59 43 SER B O 1
ATOM 1099 N N . PRO B 1 43 ? 23.239 6.489 39.758 1.00 20.79 44 PRO B N 1
ATOM 1100 C CA . PRO B 1 43 ? 22.174 5.811 38.966 1.00 22.01 44 PRO B CA 1
ATOM 1101 C C . PRO B 1 43 ? 20.757 6.130 39.466 1.00 21.13 44 PRO B C 1
ATOM 1102 O O . PRO B 1 43 ? 19.781 6.092 38.679 1.00 26.21 44 PRO B O 1
ATOM 1106 N N . TRP B 1 44 ? 20.622 6.487 40.727 1.00 20.61 45 TRP B N 1
ATOM 1107 C CA . TRP B 1 44 ? 19.334 6.874 41.302 1.00 19.54 45 TRP B CA 1
ATOM 1108 C C . TRP B 1 44 ? 18.795 8.202 40.746 1.00 19.20 45 TRP B C 1
ATOM 1109 O O . TRP B 1 44 ? 17.596 8.488 40.860 1.00 20.26 45 TRP B O 1
ATOM 1120 N N . PHE B 1 45 ? 19.672 9.045 40.180 1.00 18.60 46 PHE B N 1
ATOM 1121 C CA . PHE B 1 45 ? 19.275 10.432 39.902 1.00 17.61 46 PHE B CA 1
ATOM 1122 C C . PHE B 1 45 ? 18.171 10.517 38.801 1.00 18.48 46 PHE B C 1
ATOM 1123 O O . PHE B 1 45 ? 17.135 11.149 39.026 1.00 18.23 46 PHE B O 1
ATOM 1131 N N . PRO B 1 46 ? 18.391 9.885 37.639 1.00 18.15 47 PRO B N 1
ATOM 1132 C CA . PRO B 1 46 ? 17.301 9.975 36.627 1.00 21.05 47 PRO B CA 1
ATOM 1133 C C . PRO B 1 46 ? 16.017 9.291 37.064 1.00 22.71 47 PRO B C 1
ATOM 1134 O O . PRO B 1 46 ? 14.915 9.789 36.774 1.00 21.65 47 PRO B O 1
ATOM 1138 N N . GLU B 1 47 ? 16.169 8.196 37.820 1.00 21.09 48 GLU B N 1
ATOM 1139 C CA . GLU B 1 47 ? 15.017 7.405 38.310 1.00 22.95 48 GLU B CA 1
ATOM 1140 C C . GLU B 1 47 ? 14.144 8.069 39.370 1.00 25.44 48 GLU B C 1
ATOM 1141 O O . GLU B 1 47 ? 12.897 8.037 39.282 1.00 23.25 48 GLU B O 1
ATOM 1147 N N . GLU B 1 48 ? 14.796 8.616 40.396 1.00 22.23 49 GLU B N 1
ATOM 1148 C CA . GLU B 1 48 ? 14.153 9.184 41.596 1.00 22.58 49 GLU B CA 1
ATOM 1149 C C . GLU B 1 48 ? 14.370 10.661 41.839 1.00 21.33 49 GLU B C 1
ATOM 1150 O O . GLU B 1 48 ? 13.673 11.273 42.633 1.00 21.22 49 GLU B O 1
ATOM 1156 N N . GLY B 1 49 ? 15.399 11.227 41.211 1.00 18.91 50 GLY B N 1
ATOM 1157 C CA . GLY B 1 49 ? 15.785 12.576 41.510 1.00 19.97 50 GLY B CA 1
ATOM 1158 C C . GLY B 1 49 ? 15.021 13.595 40.685 1.00 18.94 50 GLY B C 1
ATOM 1159 O O . GLY B 1 49 ? 14.292 13.242 39.749 1.00 20.77 50 GLY B O 1
ATOM 1160 N N . GLY B 1 50 ? 15.181 14.855 41.031 1.00 19.44 51 GLY B N 1
ATOM 1161 C CA . GLY B 1 50 ? 14.592 15.952 40.266 1.00 20.62 51 GLY B CA 1
ATOM 1162 C C . GLY B 1 50 ? 15.642 17.009 40.070 1.00 20.91 51 GLY B C 1
ATOM 1163 O O . GLY B 1 50 ? 16.746 16.940 40.648 1.00 20.05 51 GLY B O 1
ATOM 1164 N N . LEU B 1 51 ? 15.315 17.978 39.231 1.00 20.94 52 LEU B N 1
ATOM 1165 C CA . LEU B 1 51 ? 16.206 19.101 39.026 1.00 22.75 52 LEU B CA 1
ATOM 1166 C C . LEU B 1 51 ? 15.939 20.088 40.128 1.00 22.43 52 LEU B C 1
ATOM 1167 O O . LEU B 1 51 ? 15.203 21.060 39.968 1.00 24.87 52 LEU B O 1
ATOM 1172 N N . ASN B 1 52 ? 16.520 19.767 41.296 1.00 20.80 53 ASN B N 1
ATOM 1173 C CA . ASN B 1 52 ? 16.456 20.620 42.463 1.00 20.61 53 ASN B CA 1
ATOM 1174 C C . ASN B 1 52 ? 17.774 20.553 43.229 1.00 18.49 53 ASN B C 1
ATOM 1175 O O . ASN B 1 52 ? 18.600 19.639 42.988 1.00 18.24 53 ASN B O 1
ATOM 1180 N N . LEU B 1 53 ? 17.962 21.507 44.139 1.00 21.50 54 LEU B N 1
ATOM 1181 C CA . LEU B 1 53 ? 19.242 21.614 44.892 1.00 23.53 54 LEU B CA 1
ATOM 1182 C C . LEU B 1 53 ? 19.616 20.428 45.776 1.00 25.22 54 LEU B C 1
ATOM 1183 O O . LEU B 1 53 ? 20.797 20.006 45.756 1.00 23.27 54 LEU B O 1
ATOM 1188 N N . GLN B 1 54 ? 18.671 19.883 46.556 1.00 21.94 55 GLN B N 1
ATOM 1189 C CA . GLN B 1 54 ? 18.963 18.705 47.395 1.00 23.28 55 GLN B CA 1
ATOM 1190 C C . GLN B 1 54 ? 19.511 17.515 46.613 1.00 21.04 55 GLN B C 1
ATOM 1191 O O . GLN B 1 54 ? 20.500 16.881 46.986 1.00 22.21 55 GLN B O 1
ATOM 1197 N N . ASP B 1 55 ? 18.833 17.173 45.524 1.00 18.82 56 ASP B N 1
ATOM 1198 C CA . ASP B 1 55 ? 19.249 16.080 44.703 1.00 18.64 56 ASP B CA 1
ATOM 1199 C C . ASP B 1 55 ? 20.570 16.393 43.994 1.00 16.02 56 ASP B C 1
ATOM 1200 O O . ASP B 1 55 ? 21.390 15.526 43.895 1.00 16.08 56 ASP B O 1
ATOM 1205 N N . TRP B 1 56 ? 20.709 17.612 43.464 1.00 16.67 57 TRP B N 1
ATOM 1206 C CA . TRP B 1 56 ? 21.926 17.937 42.701 1.00 17.10 57 TRP B CA 1
ATOM 1207 C C . TRP B 1 56 ? 23.128 18.022 43.626 1.00 16.73 57 TRP B C 1
ATOM 1208 O O . TRP B 1 56 ? 24.224 17.567 43.247 1.00 17.48 57 TRP B O 1
ATOM 1219 N N . LYS B 1 57 ? 22.915 18.571 44.821 1.00 17.02 58 LYS B N 1
ATOM 1220 C CA . LYS B 1 57 ? 24.006 18.555 45.855 1.00 18.66 58 LYS B CA 1
ATOM 1221 C C . LYS B 1 57 ? 24.443 17.139 46.182 1.00 18.04 58 LYS B C 1
ATOM 1222 O O . LYS B 1 57 ? 25.637 16.875 46.419 1.00 16.73 58 LYS B O 1
ATOM 1228 N N . ARG B 1 58 ? 23.506 16.203 46.231 1.00 16.43 59 ARG B N 1
ATOM 1229 C CA . ARG B 1 58 ? 23.836 14.801 46.488 1.00 16.26 59 ARG B CA 1
ATOM 1230 C C . ARG B 1 58 ? 24.683 14.213 45.364 1.00 17.57 59 ARG B C 1
ATOM 1231 O O . ARG B 1 58 ? 25.652 13.506 45.585 1.00 17.29 59 ARG B O 1
ATOM 1239 N N . VAL B 1 59 ? 24.293 14.463 44.114 1.00 16.24 60 VAL B N 1
ATOM 1240 C CA . VAL B 1 59 ? 25.089 13.973 43.001 1.00 15.64 60 VAL B CA 1
ATOM 1241 C C . VAL B 1 59 ? 26.510 14.569 43.189 1.00 15.01 60 VAL B C 1
ATOM 1242 O O . VAL B 1 59 ? 27.485 13.887 42.889 1.00 15.65 60 VAL B O 1
ATOM 1246 N N . GLY B 1 60 ? 26.589 15.844 43.599 1.00 16.47 61 GLY B N 1
ATOM 1247 C CA . GLY B 1 60 ? 27.881 16.528 43.845 1.00 16.47 61 GLY B CA 1
ATOM 1248 C C . GLY B 1 60 ? 28.728 15.795 44.868 1.00 19.03 61 GLY B C 1
ATOM 1249 O O . GLY B 1 60 ? 29.907 15.503 44.630 1.00 20.72 61 GLY B O 1
ATOM 1250 N N . ARG B 1 61 ? 28.102 15.429 45.981 1.00 17.93 62 ARG B N 1
ATOM 1251 C CA . ARG B 1 61 ? 28.831 14.634 47.002 1.00 19.57 62 ARG B CA 1
ATOM 1252 C C . ARG B 1 61 ? 29.298 13.307 46.438 1.00 18.12 62 ARG B C 1
ATOM 1253 O O . ARG B 1 61 ? 30.426 12.848 46.702 1.00 20.89 62 ARG B O 1
ATOM 1261 N N . GLU B 1 62 ? 28.461 12.648 45.650 1.00 17.84 63 GLU B N 1
ATOM 1262 C CA . GLU B 1 62 ? 28.837 11.351 45.146 1.00 16.73 63 GLU B CA 1
ATOM 1263 C C . GLU B 1 62 ? 29.960 11.404 44.112 1.00 18.69 63 GLU B C 1
ATOM 1264 O O . GLU B 1 62 ? 30.811 10.518 44.047 1.00 20.14 63 GLU B O 1
ATOM 1270 N N . MET B 1 63 ? 29.946 12.432 43.277 1.00 17.63 64 MET B N 1
ATOM 1271 C CA . MET B 1 63 ? 31.021 12.638 42.348 1.00 18.68 64 MET B CA 1
ATOM 1272 C C . MET B 1 63 ? 32.341 12.908 43.056 1.00 19.45 64 MET B C 1
ATOM 1273 O O . MET B 1 63 ? 33.374 12.385 42.619 1.00 19.12 64 MET B O 1
ATOM 1278 N N . LYS B 1 64 ? 32.297 13.706 44.106 1.00 18.42 65 LYS B N 1
ATOM 1279 C CA . LYS B 1 64 ? 33.507 14.032 44.870 1.00 21.97 65 LYS B CA 1
ATOM 1280 C C . LYS B 1 64 ? 34.072 12.799 45.570 1.00 22.48 65 LYS B C 1
ATOM 1281 O O . LYS B 1 64 ? 35.294 12.665 45.717 1.00 22.78 65 LYS B O 1
ATOM 1287 N N . ARG B 1 65 ? 33.180 11.917 46.009 1.00 21.16 66 ARG B N 1
ATOM 1288 C CA . ARG B 1 65 ? 33.634 10.707 46.705 1.00 22.82 66 ARG B CA 1
ATOM 1289 C C . ARG B 1 65 ? 34.310 9.787 45.692 1.00 23.87 66 ARG B C 1
ATOM 1290 O O . ARG B 1 65 ? 35.348 9.168 45.967 1.00 23.18 66 ARG B O 1
ATOM 1298 N N . TYR B 1 66 ? 33.742 9.723 44.486 1.00 21.66 67 TYR B N 1
ATOM 1299 C CA . TYR B 1 66 ? 34.334 8.950 43.416 1.00 22.20 67 TYR B CA 1
ATOM 1300 C C . TYR B 1 66 ? 35.770 9.441 43.145 1.00 23.86 67 TYR B C 1
ATOM 1301 O O . TYR B 1 66 ? 36.713 8.656 42.996 1.00 23.25 67 TYR B O 1
ATOM 1310 N N . ALA B 1 67 ? 35.937 10.750 43.085 1.00 22.65 68 ALA B N 1
ATOM 1311 C CA . ALA B 1 67 ? 37.255 11.357 42.865 1.00 23.97 68 ALA B CA 1
ATOM 1312 C C . ALA B 1 67 ? 38.237 11.028 44.010 1.00 25.87 68 ALA B C 1
ATOM 1313 O O . ALA B 1 67 ? 39.425 10.759 43.753 1.00 26.81 68 ALA B O 1
ATOM 1315 N N . ALA B 1 68 ? 37.758 11.073 45.254 1.00 24.27 69 ALA B N 1
ATOM 1316 C CA . ALA B 1 68 ? 38.620 10.776 46.426 1.00 24.96 69 ALA B CA 1
AT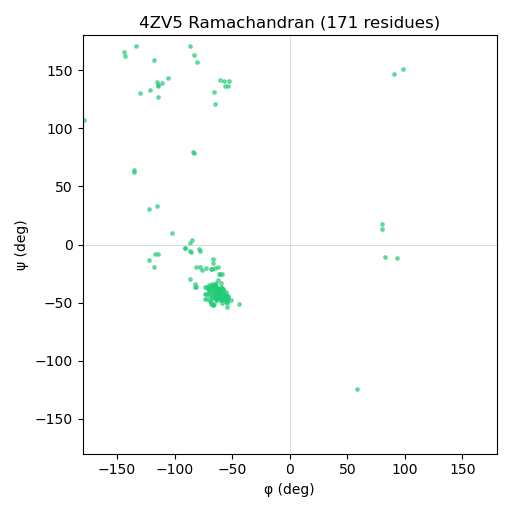OM 1317 C C . ALA B 1 68 ? 39.132 9.354 46.323 1.00 27.57 69 ALA B C 1
ATOM 1318 O O . ALA B 1 68 ? 40.285 9.081 46.647 1.00 31.24 69 ALA B O 1
ATOM 1320 N N . GLU B 1 69 ? 38.263 8.467 45.848 1.00 25.89 70 GLU B N 1
ATOM 1321 C CA . GLU B 1 69 ? 38.498 7.033 45.841 1.00 27.48 70 GLU B CA 1
ATOM 1322 C C . GLU B 1 69 ? 39.240 6.535 44.620 1.00 31.02 70 GLU B C 1
ATOM 1323 O O . GLU B 1 69 ? 39.952 5.538 44.742 1.00 32.15 70 GLU B O 1
ATOM 1329 N N . HIS B 1 70 ? 39.090 7.206 43.465 1.00 27.65 71 HIS B N 1
ATOM 1330 C CA . HIS B 1 70 ? 39.688 6.747 42.199 1.00 28.50 71 HIS B CA 1
ATOM 1331 C C . HIS B 1 70 ? 40.700 7.692 41.610 1.00 30.61 71 HIS B C 1
ATOM 1332 O O . HIS B 1 70 ? 41.384 7.345 40.642 1.00 33.26 71 HIS B O 1
ATOM 1339 N N . GLY B 1 71 ? 40.827 8.886 42.184 1.00 32.22 72 GLY B N 1
ATOM 1340 C CA . GLY B 1 71 ? 41.763 9.895 41.693 1.00 38.05 72 GLY B CA 1
ATOM 1341 C C . GLY B 1 71 ? 41.118 10.805 40.665 1.00 43.06 72 GLY B C 1
ATOM 1342 O O . GLY B 1 71 ? 40.263 10.370 39.905 1.00 44.24 72 GLY B O 1
ATOM 1343 N N . THR B 1 72 ? 41.524 12.075 40.641 1.00 49.15 73 THR B N 1
ATOM 1344 C CA . THR B 1 72 ? 40.904 13.053 39.731 1.00 51.88 73 THR B CA 1
ATOM 1345 C C . THR B 1 72 ? 41.129 12.768 38.246 1.00 52.75 73 THR B C 1
ATOM 1346 O O . THR B 1 72 ? 40.379 13.272 37.415 1.00 56.80 73 THR B O 1
ATOM 1350 N N . ASP B 1 73 ? 42.140 11.982 37.890 1.00 54.50 74 ASP B N 1
ATOM 1351 C CA . ASP B 1 73 ? 42.340 11.684 36.464 1.00 57.21 74 ASP B CA 1
ATOM 1352 C C . ASP B 1 73 ? 41.394 10.605 35.898 1.00 54.92 74 ASP B C 1
ATOM 1353 O O . ASP B 1 73 ? 41.418 10.313 34.702 1.00 57.20 74 ASP B O 1
ATOM 1358 N N . SER B 1 74 ? 40.567 10.014 36.754 1.00 50.28 75 SER B N 1
ATOM 1359 C CA . SER B 1 74 ? 39.595 8.999 36.316 1.00 49.03 75 SER B CA 1
ATOM 1360 C C . SER B 1 74 ? 38.226 9.621 35.945 1.00 45.71 75 SER B C 1
ATOM 1361 O O . SER B 1 74 ? 37.320 8.930 35.475 1.00 47.56 75 SER B O 1
ATOM 1364 N N . ILE B 1 75 ? 38.128 10.938 36.138 1.00 39.50 76 ILE B N 1
ATOM 1365 C CA . ILE B 1 75 ? 36.895 11.724 36.074 1.00 33.68 76 ILE B CA 1
ATOM 1366 C C . ILE B 1 75 ? 37.000 12.602 34.818 1.00 30.45 76 ILE B C 1
ATOM 1367 O O . ILE B 1 75 ? 38.077 13.100 34.515 1.00 32.99 76 ILE B O 1
ATOM 1376 N N . PRO B 1 76 ? 35.907 12.756 34.051 1.00 26.68 77 PRO B N 1
ATOM 1377 C CA . PRO B 1 76 ? 36.043 13.658 32.904 1.00 24.30 77 PRO B CA 1
ATOM 1378 C C . PRO B 1 76 ? 36.395 15.103 33.346 1.00 23.10 77 PRO B C 1
ATOM 1379 O O . PRO B 1 76 ? 35.860 15.602 34.354 1.00 19.82 77 PRO B O 1
ATOM 1383 N N . LYS B 1 77 ? 37.258 15.781 32.584 1.00 21.14 78 LYS B N 1
ATOM 1384 C CA . LYS B 1 77 ? 37.659 17.154 32.899 1.00 23.45 78 LYS B CA 1
ATOM 1385 C C . LYS B 1 77 ? 36.500 18.120 32.921 1.00 22.28 78 LYS B C 1
ATOM 1386 O O . LYS B 1 77 ? 36.547 19.143 33.597 1.00 22.36 78 LYS B O 1
ATOM 1390 N N . GLN B 1 78 ? 35.446 17.780 32.188 1.00 20.69 79 GLN B N 1
ATOM 1391 C CA . GLN B 1 78 ? 34.301 18.673 32.072 1.00 18.23 79 GLN B CA 1
ATOM 1392 C C . GLN B 1 78 ? 33.257 18.371 33.151 1.00 18.12 79 GLN B C 1
ATOM 1393 O O . GLN B 1 78 ? 32.264 19.075 33.217 1.00 17.87 79 GLN B O 1
ATOM 1399 N N . ALA B 1 79 ? 33.473 17.336 33.978 1.00 17.18 80 ALA B N 1
ATOM 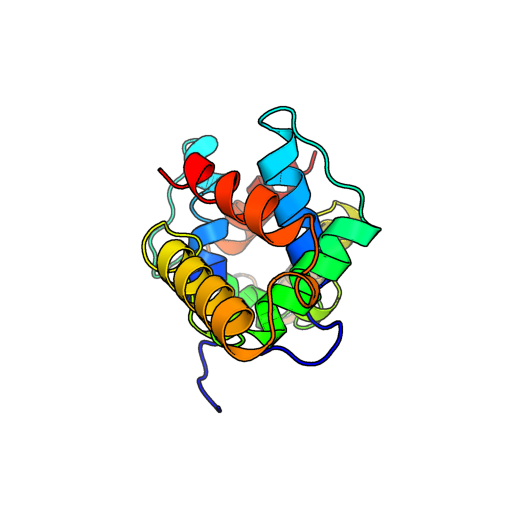1400 C CA . ALA B 1 79 ? 32.395 16.932 34.914 1.00 16.72 80 ALA B CA 1
ATOM 1401 C C . ALA B 1 79 ? 32.109 17.920 36.017 1.00 14.68 80 ALA B C 1
ATOM 1402 O O . ALA B 1 79 ? 30.964 18.326 36.235 1.00 15.33 80 ALA B O 1
ATOM 1404 N N . TYR B 1 80 ? 33.135 18.349 36.740 1.00 16.37 81 TYR B N 1
ATOM 1405 C CA . TYR B 1 80 ? 32.904 19.347 37.755 1.00 17.62 81 TYR B CA 1
ATOM 1406 C C . TYR B 1 80 ? 32.421 20.721 37.163 1.00 16.58 81 TYR B C 1
ATOM 1407 O O . TYR B 1 80 ? 31.476 21.306 37.707 1.00 17.05 81 TYR B O 1
ATOM 1416 N N . PRO B 1 81 ? 33.033 21.202 36.057 1.00 16.95 82 PRO B N 1
ATOM 1417 C CA . PRO B 1 81 ? 32.511 22.439 35.455 1.00 16.75 82 PRO B CA 1
ATOM 1418 C C . PRO B 1 81 ? 31.017 22.358 35.133 1.00 15.91 82 PRO B C 1
ATOM 1419 O O . PRO B 1 81 ? 30.268 23.299 35.456 1.00 15.99 82 PRO B O 1
ATOM 1423 N N . ILE B 1 82 ? 30.595 21.250 34.498 1.00 15.13 83 ILE B N 1
ATOM 1424 C CA . ILE B 1 82 ? 29.176 21.040 34.157 1.00 16.17 83 ILE B CA 1
ATOM 1425 C C . ILE B 1 82 ? 28.311 20.963 35.435 1.00 15.21 83 ILE B C 1
ATOM 1426 O O . ILE B 1 82 ? 27.281 21.624 35.560 1.00 17.14 83 ILE B O 1
ATOM 1431 N N . TRP B 1 83 ? 28.771 20.193 36.427 1.00 15.35 84 TRP B N 1
ATOM 1432 C CA . TRP B 1 83 ? 27.996 20.081 37.644 1.00 16.65 84 TRP B CA 1
ATOM 1433 C C . TRP B 1 83 ? 27.825 21.418 38.291 1.00 17.25 84 TRP B C 1
ATOM 1434 O O . TRP B 1 83 ? 26.714 21.784 38.747 1.00 17.61 84 TRP B O 1
ATOM 1445 N N . LEU B 1 84 ? 28.901 22.207 38.301 1.00 17.91 85 LEU B N 1
ATOM 1446 C CA . LEU B 1 84 ? 28.894 23.506 38.942 1.00 19.14 85 LEU B CA 1
ATOM 1447 C C . LEU B 1 84 ? 27.926 24.429 38.247 1.00 18.39 85 LEU B C 1
ATOM 1448 O O . LEU B 1 84 ? 27.176 25.159 38.897 1.00 18.90 85 LEU B O 1
ATOM 1453 N N . GLN B 1 85 ? 27.947 24.423 36.916 1.00 18.08 86 GLN B N 1
ATOM 1454 C CA . GLN B 1 85 ? 27.067 25.341 36.221 1.00 18.80 86 GLN B CA 1
ATOM 1455 C C . GLN B 1 85 ? 25.624 24.990 36.487 1.00 17.92 86 GLN B C 1
ATOM 1456 O O . GLN B 1 85 ? 24.755 25.892 36.646 1.00 17.72 86 GLN B O 1
ATOM 1462 N N . LEU B 1 86 ? 25.326 23.685 36.459 1.00 17.10 87 LEU B N 1
ATOM 1463 C CA . LEU B 1 86 ? 23.948 23.266 36.797 1.00 17.91 87 LEU B CA 1
ATOM 1464 C C . LEU B 1 86 ? 23.545 23.607 38.240 1.00 19.17 87 LEU B C 1
ATOM 1465 O O . LEU B 1 86 ? 22.410 24.007 38.467 1.00 17.35 87 LEU B O 1
ATOM 1470 N N . ARG B 1 87 ? 24.461 23.500 39.214 1.00 18.37 88 ARG B N 1
ATOM 1471 C CA . ARG B 1 87 ? 24.184 23.979 40.570 1.00 21.03 88 ARG B CA 1
ATOM 1472 C C . ARG B 1 87 ? 23.762 25.430 40.598 1.00 21.69 88 ARG B C 1
ATOM 1473 O O . ARG B 1 87 ? 22.793 25.792 41.256 1.00 21.52 88 ARG B O 1
ATOM 1481 N N . GLU B 1 88 ? 24.470 26.261 39.843 1.00 20.26 89 GLU B N 1
ATOM 1482 C CA . GLU B 1 88 ? 24.128 27.682 39.775 1.00 22.98 89 GLU B CA 1
ATOM 1483 C C . GLU B 1 88 ? 22.796 27.921 39.088 1.00 21.57 89 GLU B C 1
ATOM 1484 O O . GLU B 1 88 ? 22.015 28.757 39.542 1.00 22.95 89 GLU B O 1
ATOM 1490 N N . ILE B 1 89 ? 22.507 27.165 38.034 1.00 21.74 90 ILE B N 1
ATOM 1491 C CA . ILE B 1 89 ? 21.228 27.265 37.321 1.00 22.80 90 ILE B CA 1
ATOM 1492 C C . ILE B 1 89 ? 20.079 26.982 38.297 1.00 25.44 90 ILE B C 1
ATOM 1493 O O . ILE B 1 89 ? 19.054 27.644 38.264 1.00 26.39 90 ILE B O 1
ATOM 1498 N N . LEU B 1 90 ? 20.276 26.028 39.205 1.00 24.23 91 LEU B N 1
ATOM 1499 C CA . LEU B 1 90 ? 19.247 25.742 40.237 1.00 27.02 91 LEU B CA 1
ATOM 1500 C C . LEU B 1 90 ? 19.111 26.782 41.332 1.00 28.91 91 LEU B C 1
ATOM 1501 O O . LEU B 1 90 ? 18.078 26.834 42.011 1.00 31.76 91 LEU B O 1
ATOM 1506 N N . THR B 1 91 ? 20.139 27.597 41.513 1.00 30.30 92 THR B N 1
ATOM 1507 C CA . THR B 1 91 ? 20.160 28.591 42.568 1.00 34.00 92 THR B CA 1
ATOM 1508 C C . THR B 1 91 ? 19.436 29.860 42.124 1.00 39.89 92 THR B C 1
ATOM 1509 O O . THR B 1 91 ? 19.790 30.469 41.111 1.00 42.62 92 THR B O 1
#

Sequence (182 aa):
GVSGSKGQKLFVSVLQRLLSERRGLHVKESSAIEFYQFLIKVSPWFPEEGGLNLQQDWKRVGREMKRYAAEHGTDSIPKQAYPIWLQLLREILTGVSGSKGQKLFVSVLQQRLLSERGLHVKESSSAIEFYQFLIKVSPWFPEEGGLNLQDWKRVGREMKRYAAEHGTDSIPKQAYPIWLQLREILT

Secondary structure (DSSP, 8-state):
---TTTTHHHHHHHHHHHHHTTT----HHHHHHHHHHHHHH-THHHHH--SSHHHHHHHHHHHHHHHHHH-GGGS-TTHHHHHHHHHHHT-/---TTTTHHHHHHHHHHHHHTTT----HHHHHHHHHHHHHH-THHHHH--SSHHHHHHHHHHHHHHHHHH-GGGS-TTHHHHHHHHHHHH-

Radius of gyration: 17.02 Å; Cα contacts (8 Å, |Δi|>4): 185; chains: 2; bounding box: 55×36×32 Å

Nearest PDB structures (foldseek):
  5hyb-assembly1_B  TM=9.705E-01  e=1.190E-12  Mouse mammary tumor virus (STRAIN BR6)
  5i27-assembly1_A  TM=9.929E-01  e=5.261E-11  Mouse mammary tumor virus
  2mv4-assembly1_A  TM=7.762E-01  e=2.513E-03  Mason-Pfizer monkey virus
  4ex7-assembly1_A  TM=3.941E-01  e=7.216E+00  Streptomyces sp. CM020
  5hyb-assembly1_B  TM=1.009E+00  e=1.310E-12  Mouse mammary tumor virus (STRAIN BR6)

Solvent-accessible surface area: 10080 Å² total; per-residue (Å²): 66,42,65,53,68,93,16,33,102,38,37,6,26,22,6,61,61,12,2,47,110,133,53,76,141,29,158,107,78,30,0,51,89,0,5,64,6,0,16,118,16,0,65,30,6,24,42,106,0,0,22,52,50,143,14,3,94,91,0,7,150,19,11,147,155,48,23,92,76,112,32,109,150,48,32,21,152,38,0,117,66,8,24,56,61,6,57,71,22,21,113,96,151,64,72,53,64,15,32,107,38,35,12,25,24,3,61,73,6,3,49,98,94,56,81,148,33,158,115,66,30,0,47,91,0,16,68,10,2,48,116,24,0,84,29,8,39,68,99,0,0,29,47,55,139,19,2,94,87,0,7,146,44,11,131,164,40,17,90,106,102,32,108,144,50,34,17,154,36,0,104,78,6,17,60,47,5,75,82,16,33,116

InterPro domains:
  IPR001878 Zinc finger, CCHC-type [PF00098] (526-542)
  IPR001878 Zinc finger, CCHC-type [PS50158] (527-542)
  IPR001878 Zinc finger, CCHC-type [SM00343] (526-542)
  IPR001878 Zinc finger, CCHC-type [SM00343] (553-569)
  IPR003322 Beta-retroviral matrix protein [PF02337] (9-92)
  IPR008916 Retrovirus capsid, C-terminal [G3DSA:1.10.1200.30] (414-492)
  IPR008919 Retrovirus capsid, N-terminal [G3DSA:1.10.375.10] (243-406)
  IPR008919 Retrovirus capsid, N-terminal [SSF47943] (245-409)
  IPR010999 Retroviral matrix protein [SSF47836] (1-94)
  IPR036875 Zinc finger, CCHC-type superfamily [SSF57756] (523-543)
  IPR036875 Zinc finger, CCHC-type superfamily [SSF57756] (550-580)
  IPR038124 Beta-retroviral matrix superfamily [G3DSA:1.10.150.490] (1-98)
  IPR045345 Retroviral nucleocapsid Gag protein p24, C-terminal domain [PF19317] (410-482)
  IPR050195 Primate lentivirus group Gag polyprotein-like [PTHR40389] (5-587)

B-factor: mean 24.18, std 7.76, range [7.55, 67.27]